Protein AF-A0A661GPX7-F1 (afdb_monomer_lite)

Radius of gyration: 25.35 Å; chains: 1; bounding box: 67×62×71 Å

Foldseek 3Di:
DDDDDQDWQKKWKKKAKDKDQDDQDQPPDDPPDDDRDDGDRPDIDIDIDIDMDSDDDDDDPDLDQPPDDPPTRIATQWMFIDRPVDDGDLVRTARASDADDDSDGFKWWQAKQDAFAFEAAQVLVQQQQCVPPLQAGIKIFIPAWWWLCLPDPPQKWKWKADADPPDGGDIDTFDKDWHPRDNGDIDGMTGIHGPNSDGDDAGIKIKMKGWQCSIAGPSRFGHFQACPPSQNYHDPVNVPDPRDTPGHDPRDPCPPVDSYRDIHHDRDHTDMHMGMYGHD

Structure (mmCIF, N/CA/C/O backbone):
data_AF-A0A661GPX7-F1
#
_entry.id   AF-A0A661GPX7-F1
#
loop_
_atom_site.group_PDB
_atom_site.id
_atom_site.type_symbol
_atom_site.label_atom_id
_atom_site.label_alt_id
_atom_site.label_comp_id
_atom_site.label_asym_id
_atom_site.label_entity_id
_atom_site.label_seq_id
_atom_site.pdbx_PDB_ins_code
_atom_site.Cartn_x
_atom_site.Cartn_y
_atom_site.Cartn_z
_atom_site.occupancy
_atom_site.B_iso_or_equiv
_atom_site.auth_seq_id
_atom_site.auth_comp_id
_atom_site.auth_asym_id
_atom_site.auth_atom_id
_atom_site.pdbx_PDB_model_num
ATOM 1 N N . MET A 1 1 ? -8.926 29.460 -39.034 1.00 33.72 1 MET A N 1
ATOM 2 C CA . MET A 1 1 ? -9.119 28.939 -37.670 1.00 33.72 1 MET A CA 1
ATOM 3 C C . MET A 1 1 ? -8.618 27.514 -37.705 1.00 33.72 1 MET A C 1
ATOM 5 O O . MET A 1 1 ? -9.278 26.687 -38.314 1.00 33.72 1 MET A O 1
ATOM 9 N N . CYS A 1 2 ? -7.396 27.281 -37.233 1.00 35.97 2 CYS A N 1
ATOM 10 C CA . CYS A 1 2 ? -6.896 25.928 -37.019 1.00 35.97 2 CYS A CA 1
ATOM 11 C C . CYS A 1 2 ? -7.088 25.657 -35.534 1.00 35.97 2 CYS A C 1
ATOM 13 O O . CYS A 1 2 ? -6.543 26.399 -34.717 1.00 35.97 2 CYS A O 1
ATOM 15 N N . ASP A 1 3 ? -7.922 24.672 -35.228 1.00 37.19 3 ASP A N 1
ATOM 16 C CA . ASP A 1 3 ? -8.172 24.213 -33.870 1.00 37.19 3 ASP A CA 1
ATOM 17 C C . ASP A 1 3 ? -6.853 23.778 -33.225 1.00 37.19 3 ASP A C 1
ATOM 19 O O . ASP A 1 3 ? -6.073 23.018 -33.804 1.00 37.19 3 ASP A O 1
ATOM 23 N N . THR A 1 4 ? -6.582 24.316 -32.041 1.00 42.06 4 THR A N 1
ATOM 24 C CA . THR A 1 4 ? -5.493 23.898 -31.163 1.00 42.06 4 THR A CA 1
ATOM 25 C C . THR A 1 4 ? -5.863 22.545 -30.577 1.00 42.06 4 THR A C 1
ATOM 27 O O . THR A 1 4 ? -6.705 22.461 -29.686 1.00 42.06 4 THR A O 1
ATOM 30 N N . TRP A 1 5 ? -5.263 21.482 -31.100 1.00 46.56 5 TRP A N 1
ATOM 31 C CA . TRP A 1 5 ? -5.254 20.201 -30.413 1.00 46.56 5 TRP A CA 1
ATOM 32 C C . TRP A 1 5 ? -4.264 20.344 -29.255 1.00 46.56 5 TRP A C 1
ATOM 34 O O . TRP A 1 5 ? -3.068 20.510 -29.493 1.00 46.56 5 TRP A O 1
ATOM 44 N N . ASP A 1 6 ? -4.765 20.329 -28.020 1.00 53.00 6 ASP A N 1
ATOM 45 C CA . ASP A 1 6 ? -3.963 20.035 -26.827 1.00 53.00 6 ASP A CA 1
ATOM 46 C C . ASP A 1 6 ? -3.471 18.586 -26.956 1.00 53.00 6 ASP A C 1
ATOM 48 O O . ASP A 1 6 ? -4.076 17.646 -26.448 1.00 53.00 6 ASP A O 1
ATOM 52 N N . THR A 1 7 ? -2.419 18.367 -27.739 1.00 68.00 7 THR A N 1
ATOM 53 C CA . THR A 1 7 ? -1.737 17.073 -27.788 1.00 68.00 7 THR A CA 1
ATOM 54 C C . THR A 1 7 ? -0.566 17.129 -26.832 1.00 68.00 7 THR A C 1
ATOM 56 O O . THR A 1 7 ? 0.546 17.491 -27.223 1.00 68.00 7 THR A O 1
ATOM 59 N N . GLU A 1 8 ? -0.828 16.786 -25.573 1.00 81.81 8 GLU A N 1
ATOM 60 C CA . GLU A 1 8 ? 0.236 16.336 -24.683 1.00 81.81 8 GLU A CA 1
ATOM 61 C C . GLU A 1 8 ? 0.940 15.136 -25.324 1.00 81.81 8 GLU A C 1
ATOM 63 O O . GLU A 1 8 ? 0.303 14.214 -25.844 1.00 81.81 8 GLU A O 1
ATOM 68 N N . ILE A 1 9 ? 2.270 15.178 -25.329 1.00 88.75 9 ILE A N 1
ATOM 69 C CA . ILE A 1 9 ? 3.100 14.068 -25.786 1.00 88.75 9 ILE A CA 1
ATOM 70 C C . ILE A 1 9 ? 3.548 13.292 -24.557 1.00 88.75 9 ILE A C 1
ATOM 72 O O . ILE A 1 9 ? 4.124 13.877 -23.645 1.00 88.75 9 ILE A O 1
ATOM 76 N N . LEU A 1 10 ? 3.347 11.974 -24.581 1.00 91.88 10 LEU A N 1
ATOM 77 C CA . LEU A 1 10 ? 3.883 11.049 -23.590 1.00 91.88 10 LEU A CA 1
ATOM 78 C C . LEU A 1 10 ? 5.116 10.336 -24.154 1.00 91.88 10 LEU A C 1
ATOM 80 O O . LEU A 1 10 ? 5.037 9.659 -25.181 1.00 91.88 10 LEU A O 1
ATOM 84 N N . LEU A 1 11 ? 6.250 10.473 -23.472 1.00 93.94 11 LEU A N 1
ATOM 85 C CA . LEU A 1 11 ? 7.470 9.722 -23.751 1.00 93.94 11 LEU A CA 1
ATOM 86 C C . LEU A 1 11 ? 7.795 8.756 -22.618 1.00 93.94 11 LEU A C 1
ATOM 88 O O . LEU A 1 11 ? 7.801 9.135 -21.453 1.00 93.94 11 LEU A O 1
ATOM 92 N N . GLU A 1 12 ? 8.173 7.538 -22.976 1.00 93.62 12 GLU A N 1
ATOM 93 C CA . GLU A 1 12 ? 8.835 6.597 -22.084 1.00 93.62 12 GLU A CA 1
ATOM 94 C C . GLU A 1 12 ? 10.351 6.694 -22.272 1.00 93.62 12 GLU A C 1
ATOM 96 O O . GLU A 1 12 ? 10.863 6.493 -23.378 1.00 93.62 12 GLU A O 1
ATOM 101 N N . LEU A 1 13 ? 11.073 6.984 -21.189 1.00 92.81 13 LEU A N 1
ATOM 102 C CA . LEU A 1 13 ? 12.530 6.922 -21.136 1.00 92.81 13 LEU A CA 1
ATOM 103 C C . LEU A 1 13 ? 12.958 5.614 -20.473 1.00 92.81 13 LEU A C 1
ATOM 105 O O . LEU A 1 13 ? 12.646 5.378 -19.307 1.00 92.81 13 LEU A O 1
ATOM 109 N N . SER A 1 14 ? 13.761 4.822 -21.176 1.00 91.62 14 SER A N 1
ATOM 110 C CA . SER A 1 14 ? 14.240 3.518 -20.712 1.00 91.62 14 SER A CA 1
ATOM 111 C C . SER A 1 14 ? 15.761 3.412 -20.817 1.00 91.62 14 SER A C 1
ATOM 113 O O . SER A 1 14 ? 16.382 4.001 -21.706 1.00 91.62 14 SER A O 1
ATOM 115 N N . VAL A 1 15 ? 16.382 2.647 -19.917 1.00 89.44 15 VAL A N 1
ATOM 116 C CA . VAL A 1 15 ? 17.800 2.268 -19.997 1.00 89.44 15 VAL A CA 1
ATOM 117 C C . VAL A 1 15 ? 17.913 0.795 -20.343 1.00 89.44 15 VAL A C 1
ATOM 119 O O . VAL A 1 15 ? 17.323 -0.051 -19.681 1.00 89.44 15 VAL A O 1
ATOM 122 N N . CYS A 1 16 ? 18.670 0.501 -21.389 1.00 86.62 16 CYS A N 1
ATOM 123 C CA . CYS A 1 16 ? 18.864 -0.837 -21.914 1.00 86.62 16 CYS A CA 1
ATOM 124 C C . CYS A 1 16 ? 20.293 -1.282 -21.670 1.00 86.62 16 CYS A C 1
ATOM 126 O O . CYS A 1 16 ? 21.232 -0.554 -22.013 1.00 86.62 16 CYS A O 1
ATOM 128 N N . TYR A 1 17 ? 20.454 -2.470 -21.102 1.00 84.06 17 TYR A N 1
ATOM 129 C CA . TYR A 1 17 ? 21.752 -3.121 -21.048 1.00 84.06 17 TYR A CA 1
ATOM 130 C C . TYR A 1 17 ? 22.177 -3.546 -22.461 1.00 84.06 17 TYR A C 1
ATOM 132 O O . TYR A 1 17 ? 21.350 -3.766 -23.345 1.00 84.06 17 TYR A O 1
ATOM 140 N N . CYS A 1 18 ? 23.480 -3.526 -22.722 1.00 80.56 18 CYS A N 1
ATOM 141 C CA . CYS A 1 18 ? 24.036 -3.948 -23.997 1.00 80.56 18 CYS A CA 1
ATOM 142 C C . CYS A 1 18 ? 25.396 -4.595 -23.764 1.00 80.56 18 CYS A C 1
ATOM 144 O O . CYS A 1 18 ? 26.352 -3.933 -23.351 1.00 80.56 18 CYS A O 1
ATOM 146 N N . GLU A 1 19 ? 25.491 -5.879 -24.093 1.00 76.62 19 GLU A N 1
ATOM 147 C CA . GLU A 1 19 ? 26.760 -6.591 -24.146 1.00 76.62 19 GLU A CA 1
ATOM 148 C C . GLU A 1 19 ? 27.388 -6.457 -25.525 1.00 76.62 19 GLU A C 1
ATOM 150 O O . GLU A 1 19 ? 26.792 -6.784 -26.553 1.00 76.62 19 GLU A O 1
ATOM 155 N N . GLN A 1 20 ? 28.634 -5.995 -25.555 1.00 74.50 20 GLN A N 1
ATOM 156 C CA . GLN A 1 20 ? 29.433 -5.984 -26.768 1.00 74.50 20 GLN A CA 1
ATOM 157 C C . GLN A 1 20 ? 30.596 -6.958 -26.606 1.00 74.50 20 GLN A C 1
ATOM 159 O O . GLN A 1 20 ? 31.453 -6.752 -25.740 1.00 74.50 20 GLN A O 1
ATOM 164 N N . PRO A 1 21 ? 30.684 -8.011 -27.435 1.00 69.44 21 PRO A N 1
ATOM 165 C CA . PRO A 1 21 ? 31.856 -8.864 -27.431 1.00 69.44 21 PRO A CA 1
ATOM 166 C C . PRO A 1 21 ? 33.075 -8.037 -27.852 1.00 69.44 21 PRO A C 1
ATOM 168 O O . PRO A 1 21 ? 33.080 -7.383 -28.896 1.00 69.44 21 PRO A O 1
ATOM 171 N N . THR A 1 22 ? 34.127 -8.055 -27.039 1.00 72.44 22 THR A N 1
ATOM 172 C CA . THR A 1 22 ? 35.366 -7.325 -27.319 1.00 72.44 22 THR A CA 1
ATOM 173 C C . THR A 1 22 ? 36.547 -8.269 -27.391 1.00 72.44 22 THR A C 1
ATOM 175 O O . THR A 1 22 ? 36.601 -9.270 -26.687 1.00 72.44 22 THR A O 1
ATOM 178 N N . TYR A 1 23 ? 37.501 -7.914 -28.255 1.00 63.69 23 TYR A N 1
ATOM 179 C CA . TYR A 1 23 ? 38.769 -8.610 -28.476 1.00 63.69 23 TYR A CA 1
ATOM 180 C C . TYR A 1 23 ? 38.611 -10.120 -28.748 1.00 63.69 23 TYR A C 1
ATOM 182 O O . TYR A 1 23 ? 38.487 -10.913 -27.812 1.00 63.69 23 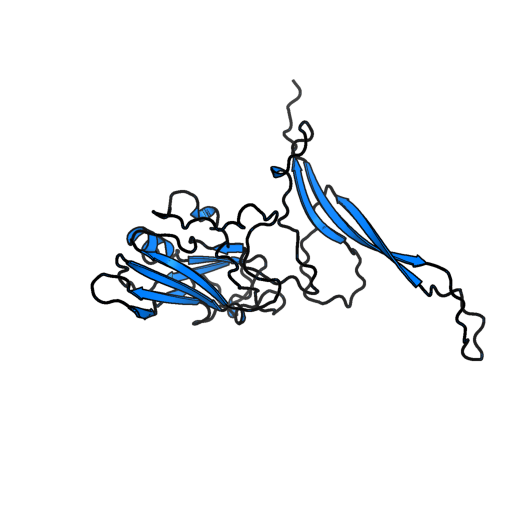TYR A O 1
ATOM 190 N N . PRO A 1 24 ? 38.664 -10.564 -30.018 1.00 62.25 24 PRO A N 1
ATOM 191 C CA . PRO A 1 24 ? 38.692 -11.992 -30.304 1.00 62.25 24 PRO A CA 1
ATOM 192 C C . PRO A 1 24 ? 39.895 -12.616 -29.592 1.00 62.25 24 PRO A C 1
ATOM 194 O O . PRO A 1 24 ? 41.040 -12.217 -29.807 1.00 62.25 24 PRO A O 1
ATOM 197 N N . SER A 1 25 ? 39.626 -13.576 -28.714 1.00 62.94 25 SER A N 1
ATOM 198 C CA . SER A 1 25 ? 40.664 -14.326 -28.027 1.00 62.94 25 SER A CA 1
ATOM 199 C C . SER A 1 25 ? 40.832 -15.667 -28.727 1.00 62.94 25 SER A C 1
ATOM 201 O O . SER A 1 25 ? 39.863 -16.295 -29.166 1.00 62.94 25 SER A O 1
ATOM 203 N N . ARG A 1 26 ? 42.079 -16.102 -28.884 1.00 59.16 26 ARG A N 1
ATOM 204 C CA . ARG A 1 26 ? 42.353 -17.453 -29.359 1.00 59.16 26 ARG A CA 1
ATOM 205 C C . ARG A 1 26 ? 42.406 -18.359 -28.127 1.00 59.16 26 ARG A C 1
ATOM 207 O O . ARG A 1 26 ? 43.233 -18.084 -27.256 1.00 59.16 26 ARG A O 1
ATOM 214 N N . PRO A 1 27 ? 41.561 -19.398 -28.019 1.00 60.97 27 PRO A N 1
ATOM 215 C CA . PRO A 1 27 ? 41.673 -20.342 -26.915 1.00 60.97 27 PRO A CA 1
ATOM 216 C C . PRO A 1 27 ? 43.079 -20.964 -26.921 1.00 60.97 27 PRO A C 1
ATOM 218 O O . PRO A 1 27 ? 43.565 -21.401 -27.965 1.00 60.97 27 PRO A O 1
ATOM 221 N N . VAL A 1 28 ? 43.754 -20.935 -25.767 1.00 61.41 28 VAL A N 1
ATOM 222 C CA . VAL A 1 28 ? 45.156 -21.379 -25.607 1.00 61.41 28 VAL A CA 1
ATOM 223 C C . VAL A 1 28 ? 45.267 -22.909 -25.589 1.00 61.41 28 VAL A C 1
ATOM 225 O O . VAL A 1 28 ? 46.327 -23.449 -25.894 1.00 61.41 28 VAL A O 1
ATOM 228 N N . VAL A 1 29 ? 44.167 -23.616 -25.309 1.00 58.28 29 VAL A N 1
ATOM 229 C CA . VAL A 1 29 ? 44.102 -25.081 -25.327 1.00 58.28 29 VAL A CA 1
ATOM 230 C C . VAL A 1 29 ? 42.985 -25.518 -26.272 1.00 58.28 29 VAL A C 1
ATOM 232 O O . VAL A 1 29 ? 41.811 -25.259 -26.021 1.00 58.28 29 VAL A O 1
ATOM 235 N N . THR A 1 30 ? 43.352 -26.154 -27.382 1.00 55.44 30 THR A N 1
ATOM 236 C CA . THR A 1 30 ? 42.419 -26.914 -28.217 1.00 55.44 30 THR A CA 1
ATOM 237 C C . THR A 1 30 ? 42.397 -28.341 -27.698 1.00 55.44 30 THR A C 1
ATOM 239 O O . THR A 1 30 ? 43.447 -28.986 -27.690 1.00 55.44 30 THR A O 1
ATOM 242 N N . ASP A 1 31 ? 41.229 -28.831 -27.284 1.00 50.59 31 ASP A N 1
ATOM 243 C CA . ASP A 1 31 ? 41.042 -30.258 -27.030 1.00 50.59 31 ASP A CA 1
ATOM 244 C C . ASP A 1 31 ? 41.446 -31.022 -28.301 1.00 50.59 31 ASP A C 1
ATOM 246 O O . ASP A 1 31 ? 41.032 -30.695 -29.421 1.00 50.59 31 ASP A O 1
ATOM 250 N N . THR A 1 32 ? 42.386 -31.946 -28.147 1.00 56.38 32 THR A N 1
ATOM 251 C CA . THR A 1 32 ? 43.080 -32.602 -29.254 1.00 56.38 32 THR A CA 1
ATOM 252 C C . THR A 1 32 ? 42.086 -33.303 -30.184 1.00 56.38 32 THR A C 1
ATOM 254 O O . THR A 1 32 ? 41.332 -34.160 -29.733 1.00 56.38 32 THR A O 1
ATOM 257 N N . CYS A 1 33 ? 42.155 -32.948 -31.477 1.00 58.47 33 CYS A N 1
ATOM 258 C CA . CYS A 1 33 ? 41.450 -33.491 -32.658 1.00 58.47 33 CYS A CA 1
ATOM 259 C C . CYS A 1 33 ? 40.293 -32.672 -33.275 1.00 58.47 33 CYS A C 1
ATOM 261 O O . CYS A 1 33 ? 39.724 -33.134 -34.263 1.00 58.47 33 CYS A O 1
ATOM 263 N N . ALA A 1 34 ? 39.992 -31.445 -32.830 1.00 51.47 34 ALA A N 1
ATOM 264 C CA . ALA A 1 34 ? 39.059 -30.565 -33.554 1.00 51.47 34 ALA A CA 1
ATOM 265 C C . ALA A 1 34 ? 39.778 -29.489 -34.393 1.00 51.47 34 ALA A C 1
ATOM 267 O O . ALA A 1 34 ? 40.727 -28.847 -33.938 1.00 51.47 34 ALA A O 1
ATOM 268 N N . ALA A 1 35 ? 39.309 -29.277 -35.629 1.00 53.91 35 ALA A N 1
ATOM 269 C CA . ALA A 1 35 ? 39.749 -28.183 -36.493 1.00 53.91 35 ALA A CA 1
ATOM 270 C C . ALA A 1 35 ? 39.584 -26.828 -35.782 1.00 53.91 35 ALA A C 1
ATOM 272 O O . ALA A 1 35 ? 38.603 -26.613 -35.073 1.00 53.91 35 ALA A O 1
ATOM 273 N N . VAL A 1 36 ? 40.559 -25.937 -35.988 1.00 49.38 36 VAL A N 1
ATOM 274 C CA . VAL A 1 36 ? 40.706 -24.612 -35.361 1.00 49.38 36 VAL A CA 1
ATOM 275 C C . VAL A 1 36 ? 39.345 -23.936 -35.148 1.00 49.38 36 VAL A C 1
ATOM 277 O O . VAL A 1 36 ? 38.694 -23.519 -36.108 1.00 49.38 36 VAL A O 1
ATOM 280 N N . SER A 1 37 ? 38.899 -23.844 -33.893 1.00 50.50 37 SER A N 1
ATOM 281 C CA . SER A 1 37 ? 37.643 -23.177 -33.551 1.00 50.50 37 SER A CA 1
ATOM 282 C C . SER A 1 37 ? 37.701 -21.714 -33.998 1.00 50.50 37 SER A C 1
ATOM 284 O O . SER A 1 37 ? 38.717 -21.039 -33.796 1.00 50.50 37 SER A O 1
ATOM 286 N N . LYS A 1 38 ? 36.610 -21.214 -34.593 1.00 51.66 38 LYS A N 1
ATOM 287 C CA . LYS A 1 38 ? 36.424 -19.783 -34.894 1.00 51.66 38 LYS A CA 1
ATOM 288 C C . LYS A 1 38 ? 36.735 -18.952 -33.639 1.00 51.66 38 LYS A C 1
ATOM 290 O O . LYS A 1 38 ? 36.504 -19.428 -32.531 1.00 51.66 38 LYS A O 1
ATOM 295 N N . CYS A 1 39 ? 37.289 -17.747 -33.821 1.00 55.44 39 CYS A N 1
ATOM 296 C CA . CYS A 1 39 ? 37.623 -16.830 -32.724 1.00 55.44 39 CYS A CA 1
ATOM 297 C C . CYS A 1 39 ? 36.494 -16.789 -31.687 1.00 55.44 39 CYS A C 1
ATOM 299 O O . CYS A 1 39 ? 35.351 -16.509 -32.046 1.00 55.44 39 CYS A O 1
ATOM 301 N N . VAL A 1 40 ? 36.823 -17.061 -30.425 1.00 59.06 40 VAL A N 1
ATOM 302 C CA . VAL A 1 40 ? 35.870 -16.982 -29.317 1.00 59.06 40 VAL A CA 1
ATOM 303 C C . VAL A 1 40 ? 36.116 -15.652 -28.616 1.00 59.06 40 VAL A C 1
ATOM 305 O O . VAL A 1 40 ? 37.253 -15.312 -28.268 1.00 59.06 40 VAL A O 1
ATOM 308 N N . TYR A 1 41 ? 35.071 -14.850 -28.459 1.00 59.53 41 TYR A N 1
ATOM 309 C CA . TYR A 1 41 ? 35.167 -13.598 -27.717 1.00 59.53 41 TYR A CA 1
ATOM 310 C C . TYR A 1 41 ? 35.396 -13.922 -26.241 1.00 59.53 41 TYR A C 1
ATOM 312 O O . TYR A 1 41 ? 34.555 -14.543 -25.603 1.00 59.53 41 TYR A O 1
ATOM 320 N N . GLY A 1 42 ? 36.576 -13.568 -25.728 1.00 61.78 42 GLY A N 1
ATOM 321 C CA . GLY A 1 42 ? 36.990 -13.900 -24.359 1.00 61.78 42 GLY A CA 1
ATOM 322 C C . GLY A 1 42 ? 36.725 -12.785 -23.352 1.00 61.78 42 GLY A C 1
ATOM 323 O O . GLY A 1 42 ? 37.009 -12.952 -22.169 1.00 61.78 42 GLY A O 1
ATOM 324 N N . ARG A 1 43 ? 36.246 -11.624 -23.814 1.00 70.06 43 ARG A N 1
ATOM 325 C CA . ARG A 1 43 ? 35.914 -10.472 -22.975 1.00 70.06 43 ARG A CA 1
ATOM 326 C C . ARG A 1 43 ? 34.610 -9.842 -23.439 1.00 70.06 43 ARG A C 1
ATOM 328 O O . ARG A 1 43 ? 34.458 -9.509 -24.615 1.00 70.06 43 ARG A O 1
ATOM 335 N N . THR A 1 44 ? 33.714 -9.603 -22.498 1.00 74.38 44 THR A N 1
ATOM 336 C CA . THR A 1 44 ? 32.493 -8.832 -22.726 1.00 74.38 44 THR A CA 1
ATOM 337 C C . THR A 1 44 ? 32.731 -7.405 -22.256 1.00 74.38 44 THR A C 1
ATOM 339 O O . THR A 1 44 ? 33.282 -7.184 -21.178 1.00 74.38 44 THR A O 1
ATOM 342 N N . ARG A 1 45 ? 32.374 -6.425 -23.086 1.00 79.25 45 ARG A N 1
ATOM 343 C CA . ARG A 1 45 ? 32.231 -5.038 -22.655 1.00 79.25 45 ARG A CA 1
ATOM 344 C C . ARG A 1 45 ? 30.768 -4.803 -22.345 1.00 79.25 45 ARG A C 1
ATOM 346 O O . ARG A 1 45 ? 29.924 -4.917 -23.228 1.00 79.25 45 ARG A O 1
ATOM 353 N N . GLU A 1 46 ? 30.517 -4.425 -21.109 1.00 82.25 46 GLU A N 1
ATOM 354 C CA . GLU A 1 46 ? 29.206 -4.010 -20.641 1.00 82.25 46 GLU A CA 1
ATOM 355 C C . GLU A 1 46 ? 28.984 -2.537 -21.006 1.00 82.25 46 GLU A C 1
ATOM 357 O O . GLU A 1 46 ? 29.882 -1.695 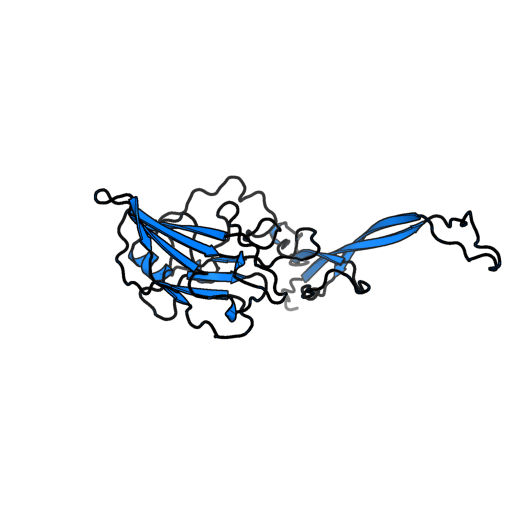-20.874 1.00 82.25 46 GLU A O 1
ATOM 362 N N . GLY A 1 47 ? 27.800 -2.224 -21.517 1.00 83.12 47 GLY A N 1
ATOM 363 C CA . GLY A 1 47 ? 27.386 -0.877 -21.874 1.00 83.12 47 GLY A CA 1
ATOM 364 C C . GLY A 1 47 ? 25.904 -0.665 -21.604 1.00 83.12 47 GLY A C 1
ATOM 365 O O . GLY A 1 47 ? 25.159 -1.599 -21.319 1.00 83.12 47 GLY A O 1
ATOM 366 N N . PHE A 1 48 ? 25.476 0.589 -21.703 1.00 86.94 48 PHE A N 1
ATOM 367 C CA . PHE A 1 48 ? 24.075 0.966 -21.589 1.00 86.94 48 PHE A CA 1
ATOM 368 C C . PHE A 1 48 ? 23.685 1.892 -22.737 1.00 86.94 48 PHE A C 1
ATOM 370 O O . PHE A 1 48 ? 24.478 2.720 -23.194 1.00 86.94 48 PHE A O 1
ATOM 377 N N . LYS A 1 49 ? 22.447 1.751 -23.201 1.00 88.75 49 LYS A N 1
ATOM 378 C CA . LYS A 1 49 ? 21.822 2.619 -24.196 1.00 88.75 49 LYS A CA 1
ATOM 379 C C . LYS A 1 49 ? 20.558 3.210 -23.590 1.00 88.75 49 LYS A C 1
ATOM 381 O O . LYS A 1 49 ? 19.740 2.479 -23.048 1.00 88.75 49 LYS A O 1
ATOM 386 N N . PHE A 1 50 ? 20.371 4.516 -23.733 1.00 90.56 50 PHE A N 1
ATOM 387 C CA . PHE A 1 50 ? 19.079 5.134 -23.452 1.00 90.56 50 PHE A CA 1
ATOM 388 C C . PHE A 1 50 ? 18.175 4.998 -24.676 1.00 90.56 50 PHE A C 1
ATOM 390 O O . PHE A 1 50 ? 18.604 5.244 -25.808 1.00 90.56 50 PHE A O 1
ATOM 397 N N . SER A 1 51 ? 16.939 4.575 -24.444 1.00 91.06 51 SER A N 1
ATOM 398 C CA . SER A 1 51 ? 15.893 4.469 -25.453 1.00 91.06 51 SER A CA 1
ATOM 399 C C . SER A 1 51 ? 14.739 5.380 -25.070 1.00 91.06 51 SER A C 1
ATOM 401 O O . SER A 1 51 ? 14.429 5.529 -23.891 1.00 91.06 51 SER A O 1
ATOM 403 N N . VAL A 1 52 ? 14.124 5.990 -26.075 1.00 92.75 52 VAL A N 1
ATOM 404 C CA . VAL A 1 52 ? 12.963 6.860 -25.914 1.00 92.75 52 VAL A CA 1
ATOM 405 C C . VAL A 1 52 ? 11.871 6.334 -26.832 1.00 92.75 52 VAL A C 1
ATOM 407 O O . VAL A 1 52 ? 12.124 6.123 -28.020 1.00 92.75 52 VAL A O 1
ATOM 410 N N . SER A 1 53 ? 10.682 6.107 -26.284 1.00 91.00 53 SER A N 1
ATOM 411 C CA . SER A 1 53 ? 9.519 5.600 -27.014 1.00 91.00 53 SER A CA 1
ATOM 412 C C . SER A 1 53 ? 8.326 6.535 -26.837 1.00 91.00 53 SER A C 1
ATOM 414 O O . SER A 1 53 ? 8.123 7.079 -25.759 1.00 91.00 53 SER A O 1
ATOM 416 N N . LEU A 1 54 ? 7.526 6.706 -27.891 1.00 90.88 54 LEU A N 1
ATOM 417 C CA . LEU A 1 54 ? 6.206 7.360 -27.829 1.00 90.88 54 LEU A CA 1
ATOM 418 C C . LEU A 1 54 ? 5.091 6.374 -27.447 1.00 90.88 54 LEU A C 1
ATOM 420 O O . LEU A 1 54 ? 3.939 6.759 -27.276 1.00 90.88 54 LEU A O 1
ATOM 424 N N . THR A 1 55 ? 5.421 5.088 -27.372 1.00 87.06 55 THR A N 1
ATOM 425 C CA . THR A 1 55 ? 4.508 4.020 -26.980 1.00 87.06 55 THR A CA 1
ATOM 426 C C . THR A 1 55 ? 5.007 3.449 -25.660 1.00 87.06 55 THR A C 1
ATOM 428 O O . THR A 1 55 ? 6.102 2.875 -25.656 1.00 87.06 55 THR A O 1
ATOM 431 N N . PRO A 1 56 ? 4.256 3.625 -24.560 1.00 84.94 56 PRO A N 1
ATOM 432 C CA . PRO A 1 56 ? 4.583 3.006 -23.285 1.00 84.94 56 PRO A CA 1
ATOM 433 C C . PRO A 1 56 ? 4.668 1.487 -23.420 1.00 84.94 56 PRO A C 1
ATOM 435 O O . PRO A 1 56 ? 3.857 0.862 -24.108 1.00 84.94 56 PRO A O 1
ATOM 438 N N . SER A 1 57 ? 5.670 0.910 -22.776 1.00 82.56 57 SER A N 1
ATOM 439 C CA . SER A 1 57 ? 5.849 -0.524 -22.648 1.00 82.56 57 SER A CA 1
ATOM 440 C C . SER A 1 57 ? 4.817 -1.087 -21.673 1.00 82.56 57 SER A C 1
ATOM 442 O O . SER A 1 57 ? 4.449 -0.450 -20.685 1.00 82.56 57 SER A O 1
ATOM 444 N N . GLU A 1 58 ? 4.374 -2.316 -21.921 1.00 80.62 58 GLU A N 1
ATOM 445 C CA . GLU A 1 58 ? 3.551 -3.034 -20.950 1.00 80.62 58 GLU A CA 1
ATOM 446 C C . GLU A 1 58 ? 4.356 -3.298 -19.662 1.00 80.62 58 GLU A C 1
ATOM 448 O O . GLU A 1 58 ? 5.545 -3.636 -19.743 1.00 80.62 58 GLU A O 1
ATOM 453 N N . PRO A 1 59 ? 3.737 -3.186 -18.472 1.00 76.00 59 PRO A N 1
ATOM 454 C CA . PRO A 1 59 ? 4.395 -3.519 -17.214 1.00 76.00 59 PRO A CA 1
ATOM 455 C C . PRO A 1 59 ? 4.948 -4.950 -17.206 1.00 76.00 59 PRO A C 1
ATOM 457 O O . PRO A 1 59 ? 4.312 -5.884 -17.698 1.00 76.00 59 PRO A O 1
ATOM 460 N N . ASP A 1 60 ? 6.119 -5.139 -16.593 1.00 74.00 60 ASP A N 1
ATOM 461 C CA . ASP A 1 60 ? 6.725 -6.465 -16.449 1.00 74.00 60 ASP A CA 1
ATOM 462 C C . ASP A 1 60 ? 5.938 -7.318 -15.439 1.00 74.00 60 ASP A C 1
ATOM 464 O O . ASP A 1 60 ? 6.023 -7.111 -14.224 1.00 74.00 60 ASP A O 1
ATOM 468 N N . LYS A 1 61 ? 5.177 -8.284 -15.962 1.00 76.38 61 LYS A N 1
ATOM 469 C CA . LYS A 1 61 ? 4.355 -9.245 -15.201 1.00 76.38 61 LYS A CA 1
ATOM 470 C C . LYS A 1 61 ? 5.040 -10.600 -15.004 1.00 76.38 61 LYS A C 1
ATOM 472 O O . LYS A 1 61 ? 4.409 -11.572 -14.598 1.00 76.38 61 LYS A O 1
ATOM 477 N N . ARG A 1 62 ? 6.324 -10.725 -15.354 1.00 75.69 62 ARG A N 1
ATOM 478 C CA . ARG A 1 62 ? 7.026 -12.009 -15.244 1.00 75.69 62 ARG A CA 1
ATOM 479 C C . ARG A 1 62 ? 7.329 -12.329 -13.783 1.00 75.69 62 ARG A C 1
ATOM 481 O O . ARG A 1 62 ? 7.902 -11.521 -13.057 1.00 75.69 62 ARG A O 1
ATOM 488 N N . CYS A 1 63 ? 7.017 -13.561 -13.395 1.00 80.12 63 CYS A N 1
ATOM 489 C CA . CYS A 1 63 ? 7.361 -14.115 -12.085 1.00 80.12 63 CYS A CA 1
ATOM 490 C C . CYS A 1 63 ? 8.711 -14.845 -12.072 1.00 80.12 63 CYS A C 1
ATOM 492 O O . CYS A 1 63 ? 9.310 -15.042 -11.018 1.00 80.12 63 CYS A O 1
ATOM 494 N N . SER A 1 64 ? 9.182 -15.304 -13.235 1.00 68.44 64 SER A N 1
ATOM 495 C CA . SER A 1 64 ? 10.398 -16.107 -13.349 1.00 68.44 64 SER A CA 1
ATOM 496 C C . SER A 1 64 ? 11.657 -15.243 -13.365 1.00 68.44 64 SER A C 1
ATOM 498 O O . SER A 1 64 ? 11.774 -14.322 -14.173 1.00 68.44 64 SER A O 1
ATOM 500 N N . ASN A 1 65 ? 12.654 -15.634 -12.574 1.00 63.38 65 ASN A N 1
ATOM 501 C CA . ASN A 1 65 ? 13.988 -15.043 -12.607 1.00 63.38 65 ASN A CA 1
ATOM 502 C C . ASN A 1 65 ? 14.752 -15.547 -13.851 1.00 63.38 65 ASN A C 1
ATOM 504 O O . ASN A 1 65 ? 15.422 -16.574 -13.799 1.00 63.38 65 ASN A O 1
ATOM 508 N N . CYS A 1 66 ? 14.606 -14.843 -14.976 1.00 56.09 66 CYS A N 1
ATOM 509 C CA . CYS A 1 66 ? 15.533 -14.813 -16.120 1.00 56.09 66 CYS A CA 1
ATOM 510 C C . CYS A 1 66 ? 16.145 -16.154 -16.589 1.00 56.09 66 CYS A C 1
ATOM 512 O O . CYS A 1 66 ? 17.350 -16.233 -16.814 1.00 56.09 66 CYS A O 1
ATOM 514 N N . CYS A 1 67 ? 15.345 -17.209 -16.763 1.00 54.34 67 CYS A N 1
ATOM 515 C CA . CYS A 1 67 ? 15.809 -18.425 -17.454 1.00 54.34 67 CYS A CA 1
ATOM 516 C C . CYS A 1 67 ? 15.546 -18.392 -18.968 1.00 54.34 67 CYS A C 1
ATOM 518 O O . CYS A 1 67 ? 16.007 -19.270 -19.695 1.00 54.34 67 CYS A O 1
ATOM 520 N N . GLU A 1 68 ? 14.823 -17.381 -19.444 1.00 58.03 68 GLU A N 1
ATOM 521 C CA . GLU A 1 68 ? 14.531 -17.162 -20.856 1.00 58.03 68 GLU A CA 1
ATOM 522 C C . GLU A 1 68 ? 15.416 -16.044 -21.407 1.00 58.03 68 GLU A C 1
ATOM 524 O O . GLU A 1 68 ? 15.798 -15.119 -20.684 1.00 58.03 68 GLU A O 1
ATOM 529 N N . VAL A 1 69 ? 15.763 -16.142 -22.692 1.00 60.50 69 VAL A N 1
ATOM 530 C CA . VAL A 1 69 ? 16.528 -15.099 -23.381 1.00 60.50 69 VAL A CA 1
ATOM 531 C C . VAL A 1 69 ? 15.718 -13.809 -23.316 1.00 60.50 69 VAL A C 1
ATOM 533 O O . VAL A 1 69 ? 14.566 -13.770 -23.745 1.00 60.50 69 VAL A O 1
ATOM 536 N N . CYS A 1 70 ? 16.309 -12.761 -22.748 1.00 62.88 70 CYS A N 1
ATOM 537 C CA . CYS A 1 70 ? 15.638 -11.479 -22.629 1.00 62.88 70 CYS A CA 1
ATOM 538 C C . CYS A 1 70 ? 15.509 -10.859 -24.027 1.00 62.88 70 CYS A C 1
ATOM 540 O O . CYS A 1 70 ? 16.503 -10.437 -24.611 1.00 62.88 70 CYS A O 1
ATOM 542 N N . GLU A 1 71 ? 14.296 -10.806 -24.579 1.00 62.84 71 GLU A N 1
ATOM 543 C CA . GLU A 1 71 ? 14.063 -10.136 -25.868 1.00 62.84 71 GLU A CA 1
ATOM 544 C C . GLU A 1 71 ? 14.251 -8.614 -25.762 1.00 62.84 71 GLU A C 1
ATOM 546 O O . GLU A 1 71 ? 14.561 -7.952 -26.752 1.00 62.84 71 GLU A O 1
ATOM 551 N N . ASN A 1 72 ? 14.084 -8.056 -24.556 1.00 67.12 72 ASN A N 1
ATOM 552 C CA . ASN A 1 72 ? 14.165 -6.626 -24.297 1.00 67.12 72 ASN A CA 1
ATOM 553 C C . ASN A 1 72 ? 14.841 -6.340 -22.944 1.00 67.12 72 ASN A C 1
ATOM 555 O O . ASN A 1 72 ? 14.216 -6.389 -21.887 1.00 67.12 72 ASN A O 1
ATOM 559 N N . GLU A 1 73 ? 16.138 -6.031 -22.977 1.00 76.88 73 GLU A N 1
ATOM 560 C CA . GLU A 1 73 ? 16.979 -5.759 -21.799 1.00 76.88 73 GLU A CA 1
ATOM 561 C C . GLU A 1 73 ? 16.836 -4.318 -21.268 1.00 76.88 73 GLU A C 1
ATOM 563 O O . GLU A 1 73 ? 17.777 -3.751 -20.706 1.00 76.88 73 GLU A O 1
ATOM 568 N N . CYS A 1 74 ? 15.671 -3.700 -21.479 1.00 82.75 74 CYS A N 1
ATOM 569 C CA . CYS A 1 74 ? 15.384 -2.322 -21.100 1.00 82.75 74 CYS A CA 1
ATOM 570 C C . CYS A 1 74 ? 14.541 -2.239 -19.823 1.00 82.75 74 CYS A C 1
ATOM 572 O O . CYS A 1 74 ? 13.590 -2.993 -19.633 1.00 82.75 74 CYS A O 1
ATOM 574 N N . VAL A 1 75 ? 14.865 -1.279 -18.957 1.00 84.69 75 VAL A N 1
ATOM 575 C CA . VAL A 1 75 ? 14.073 -0.920 -17.775 1.00 84.69 75 VAL A CA 1
ATOM 576 C C . VAL A 1 75 ? 13.620 0.528 -17.907 1.00 84.69 75 VAL A C 1
ATOM 578 O O . VAL A 1 75 ? 14.436 1.408 -18.194 1.00 84.69 75 VAL A O 1
ATOM 581 N N . VAL A 1 76 ? 12.329 0.768 -17.676 1.00 89.00 76 VAL A N 1
ATOM 582 C CA . VAL A 1 76 ? 11.742 2.110 -17.689 1.00 89.00 76 VAL A CA 1
ATOM 583 C C . VAL A 1 76 ? 12.288 2.932 -16.521 1.00 89.00 76 VAL A C 1
ATOM 585 O O . VAL A 1 76 ? 12.358 2.467 -15.382 1.00 89.00 76 VAL A O 1
ATOM 588 N N . LEU A 1 77 ? 12.704 4.160 -16.814 1.00 88.62 77 LEU A N 1
ATOM 589 C CA . LEU A 1 77 ? 13.224 5.114 -15.839 1.00 88.62 77 LEU A CA 1
ATOM 590 C C . LEU A 1 77 ? 12.204 6.186 -15.471 1.00 88.62 77 LEU A C 1
ATOM 592 O O . LEU A 1 77 ? 12.156 6.585 -14.309 1.00 88.62 77 LEU A O 1
ATOM 596 N N . ALA A 1 78 ? 11.451 6.676 -16.454 1.00 90.88 78 ALA A N 1
ATOM 597 C CA . ALA A 1 78 ? 10.466 7.730 -16.264 1.00 90.88 78 ALA A CA 1
ATOM 598 C C . ALA A 1 78 ? 9.489 7.796 -17.441 1.00 90.88 78 ALA A C 1
ATOM 600 O O . ALA A 1 78 ? 9.849 7.460 -18.575 1.00 90.88 78 ALA A O 1
ATOM 601 N N . TYR A 1 79 ? 8.302 8.324 -17.165 1.00 91.75 79 TYR A N 1
ATOM 602 C CA . TYR A 1 79 ? 7.412 8.865 -18.180 1.00 91.75 79 TYR A CA 1
ATOM 603 C C . TYR A 1 79 ? 7.527 10.388 -18.193 1.00 91.75 79 TYR A C 1
ATOM 605 O O . TYR A 1 79 ? 7.660 11.018 -17.148 1.00 91.75 79 TYR A O 1
ATOM 613 N N . ILE A 1 80 ? 7.511 10.994 -19.374 1.00 92.44 80 ILE A N 1
ATOM 614 C CA . ILE A 1 80 ? 7.581 12.445 -19.539 1.00 92.44 80 ILE A CA 1
ATOM 615 C C . ILE A 1 80 ? 6.349 12.868 -20.328 1.00 92.44 80 ILE A C 1
ATOM 617 O O . ILE A 1 80 ? 6.255 12.543 -21.511 1.00 92.44 80 ILE A O 1
ATOM 621 N N . SER A 1 81 ? 5.420 13.571 -19.676 1.00 92.44 81 SER A N 1
ATOM 622 C CA . SER A 1 81 ? 4.233 14.146 -20.318 1.00 92.44 81 SER A CA 1
ATOM 623 C C . SER A 1 81 ? 4.344 15.661 -20.357 1.00 92.44 81 SER A C 1
ATOM 625 O O . SER A 1 81 ? 4.454 16.304 -19.309 1.00 92.44 81 SER A O 1
ATOM 627 N N . TRP A 1 82 ? 4.346 16.250 -21.552 1.00 92.56 82 TRP A N 1
ATOM 628 C CA . TRP A 1 82 ? 4.412 17.703 -21.693 1.00 92.56 82 TRP A CA 1
ATOM 629 C C . TRP A 1 82 ? 3.720 18.215 -22.957 1.00 92.56 82 TRP A C 1
ATOM 631 O O . TRP A 1 82 ? 3.532 17.500 -23.945 1.00 92.56 82 TRP A O 1
ATOM 641 N N . ASP A 1 83 ? 3.388 19.504 -22.920 1.00 91.50 83 ASP A N 1
ATOM 642 C CA . ASP A 1 83 ? 2.981 20.286 -24.081 1.00 91.50 83 ASP A CA 1
ATOM 643 C C . ASP A 1 83 ? 4.226 20.628 -24.922 1.00 91.50 83 ASP A C 1
ATOM 645 O O . ASP A 1 83 ? 5.084 21.384 -24.449 1.00 91.50 83 ASP A O 1
ATOM 649 N N . PRO A 1 84 ? 4.338 20.143 -26.173 1.00 87.06 84 PRO A N 1
ATOM 650 C CA . PRO A 1 84 ? 5.522 20.336 -27.011 1.00 87.06 84 PRO A CA 1
ATOM 651 C C . PRO A 1 84 ? 5.823 21.800 -27.353 1.00 87.06 84 PRO A C 1
ATOM 653 O O . PRO A 1 84 ? 6.919 22.099 -27.829 1.00 87.06 84 PRO A O 1
ATOM 656 N N . THR A 1 85 ? 4.883 22.719 -27.124 1.00 89.75 85 THR A N 1
ATOM 657 C CA . THR A 1 85 ? 5.090 24.160 -27.317 1.00 89.75 85 THR A CA 1
ATOM 658 C C . THR A 1 85 ? 5.769 24.840 -26.124 1.00 89.75 85 THR A C 1
ATOM 660 O O . THR A 1 85 ? 6.204 25.989 -26.237 1.00 89.75 85 THR A O 1
ATOM 663 N N . LYS A 1 86 ? 5.896 24.140 -24.990 1.00 90.00 86 LYS A N 1
ATOM 664 C CA . LYS A 1 86 ? 6.473 24.637 -23.738 1.00 90.00 86 LYS A CA 1
ATOM 665 C C . LYS A 1 86 ? 7.757 23.875 -23.374 1.00 90.00 86 LYS A C 1
ATOM 667 O O . LYS A 1 86 ? 7.944 22.730 -23.786 1.00 90.00 86 LYS A O 1
ATOM 672 N N . PRO A 1 87 ? 8.678 24.495 -22.613 1.00 91.12 87 PRO A N 1
ATOM 673 C CA . PRO A 1 87 ? 9.837 23.787 -22.081 1.00 91.12 87 PRO A CA 1
ATOM 674 C C . PRO A 1 87 ? 9.403 22.714 -21.075 1.00 91.12 87 PRO A C 1
ATOM 676 O O . PRO A 1 87 ? 8.488 22.940 -20.287 1.00 91.12 87 PRO A O 1
ATOM 679 N N . ILE A 1 88 ? 10.103 21.579 -21.084 1.00 89.75 88 ILE A N 1
ATOM 680 C CA . ILE A 1 88 ? 9.916 20.499 -20.109 1.00 89.75 88 ILE A CA 1
ATOM 681 C C . ILE A 1 88 ? 10.351 20.995 -18.725 1.00 89.75 88 ILE A C 1
ATOM 683 O O . ILE A 1 88 ? 11.459 21.518 -18.568 1.00 89.75 88 ILE A O 1
ATOM 687 N N . THR A 1 89 ? 9.497 20.800 -17.726 1.00 89.81 89 THR A N 1
ATOM 688 C CA . THR A 1 89 ? 9.779 21.060 -16.312 1.00 89.81 89 THR A CA 1
ATOM 689 C C . THR A 1 89 ? 9.860 19.753 -15.522 1.00 89.81 89 THR A C 1
ATOM 691 O O . THR A 1 89 ? 9.597 18.672 -16.046 1.00 89.81 89 THR A O 1
ATOM 694 N N . ILE A 1 90 ? 10.278 19.820 -14.255 1.00 85.44 90 ILE A N 1
ATOM 695 C CA . ILE A 1 90 ? 10.418 18.613 -13.426 1.00 85.44 90 ILE A CA 1
ATOM 696 C C . ILE A 1 90 ? 9.062 17.967 -13.123 1.00 85.44 90 ILE A C 1
ATOM 698 O O . ILE A 1 90 ? 8.983 16.752 -12.989 1.00 85.44 90 ILE A O 1
ATOM 702 N N . GLU A 1 91 ? 8.001 18.770 -13.081 1.00 86.19 91 GLU A N 1
ATOM 703 C CA . GLU A 1 91 ? 6.617 18.339 -12.880 1.00 86.19 91 GLU A CA 1
ATOM 704 C C . GLU A 1 91 ? 6.079 17.534 -14.071 1.00 86.19 91 GLU A C 1
ATOM 706 O O . GLU A 1 91 ? 5.123 16.784 -13.916 1.00 86.19 91 GLU A O 1
ATOM 711 N N . ASN A 1 92 ? 6.705 17.654 -15.247 1.00 89.25 92 ASN A N 1
ATOM 712 C CA . ASN A 1 92 ? 6.373 16.841 -16.415 1.00 89.25 92 ASN A CA 1
ATOM 713 C C . ASN A 1 92 ? 6.944 15.421 -16.342 1.00 89.25 92 ASN A C 1
ATOM 715 O O . ASN A 1 92 ? 6.608 14.597 -17.192 1.00 89.25 92 ASN A O 1
ATOM 719 N N . ILE A 1 93 ? 7.843 15.142 -15.391 1.00 89.19 93 ILE A N 1
ATOM 720 C CA . ILE A 1 93 ? 8.542 13.863 -15.291 1.00 89.19 93 ILE A CA 1
ATOM 721 C C . ILE A 1 93 ? 7.918 13.027 -14.177 1.00 89.19 93 ILE A C 1
ATOM 723 O O . ILE A 1 93 ? 8.107 13.304 -12.992 1.00 89.19 93 ILE A O 1
ATOM 727 N N . ASP A 1 94 ? 7.231 11.961 -14.569 1.00 87.88 94 ASP A N 1
ATOM 728 C CA . ASP A 1 94 ? 6.766 10.920 -13.669 1.00 87.88 94 ASP A CA 1
ATOM 729 C C . ASP A 1 94 ? 7.855 9.854 -13.478 1.00 87.88 94 ASP A C 1
ATOM 731 O O . ASP A 1 94 ? 8.225 9.117 -14.395 1.00 87.88 94 ASP A O 1
ATOM 735 N N . TRP A 1 95 ? 8.366 9.763 -12.252 1.00 85.81 95 TRP A N 1
ATOM 736 C CA . TRP A 1 95 ? 9.372 8.779 -11.856 1.00 85.81 95 TRP A CA 1
ATOM 737 C C . TRP A 1 95 ? 8.768 7.528 -11.205 1.00 85.81 95 TRP A C 1
ATOM 739 O O . TRP A 1 95 ? 9.527 6.669 -10.752 1.00 85.81 95 TRP A O 1
ATOM 749 N N . SER A 1 96 ? 7.438 7.404 -11.147 1.00 79.69 96 SER A N 1
ATOM 750 C CA . SER A 1 96 ? 6.736 6.232 -10.617 1.00 79.69 96 SER A CA 1
ATOM 751 C C . SER A 1 96 ? 7.186 4.880 -11.195 1.00 79.69 96 SER A C 1
ATOM 753 O O . SER A 1 96 ? 7.297 3.940 -10.403 1.00 79.69 96 SER A O 1
ATOM 755 N N . PRO A 1 97 ? 7.545 4.728 -12.493 1.00 80.75 97 PRO A N 1
ATOM 756 C CA . PRO A 1 97 ? 7.995 3.432 -13.008 1.00 80.75 97 PRO A CA 1
ATOM 757 C C . PRO A 1 97 ? 9.403 3.040 -12.545 1.00 80.75 97 PRO A C 1
ATOM 759 O O . PRO A 1 97 ? 9.806 1.884 -12.699 1.00 80.75 97 PRO A O 1
ATOM 762 N N . ARG A 1 98 ? 10.182 3.975 -11.983 1.00 78.75 98 ARG A N 1
ATOM 763 C CA . ARG A 1 98 ? 11.533 3.679 -11.515 1.00 78.75 98 ARG A CA 1
ATOM 764 C C . ARG A 1 98 ? 11.455 2.648 -10.392 1.00 78.75 98 ARG A C 1
ATOM 766 O O . ARG A 1 98 ? 10.771 2.853 -9.394 1.00 78.75 98 ARG A O 1
ATOM 773 N N . ARG A 1 99 ? 12.237 1.579 -10.510 1.00 76.12 99 ARG A N 1
ATOM 774 C CA . ARG A 1 99 ? 12.296 0.491 -9.526 1.00 76.12 99 ARG A CA 1
ATOM 775 C C . ARG A 1 99 ? 13.708 0.262 -9.007 1.00 76.12 99 ARG A C 1
ATOM 777 O O . ARG A 1 99 ? 14.691 0.616 -9.663 1.00 76.12 99 ARG A O 1
ATOM 784 N N . SER A 1 100 ? 13.806 -0.371 -7.844 1.00 73.12 100 SER A N 1
ATOM 785 C CA . SER A 1 100 ? 15.063 -0.954 -7.375 1.00 73.12 100 SER A CA 1
ATOM 786 C C . SER A 1 100 ? 15.525 -2.053 -8.330 1.00 73.12 100 SER A C 1
ATOM 788 O O . SER A 1 100 ? 14.712 -2.769 -8.915 1.00 73.12 100 SER A O 1
ATOM 790 N N . VAL A 1 101 ? 16.841 -2.195 -8.489 1.00 71.25 101 VAL A N 1
ATOM 791 C CA . VAL A 1 101 ? 17.413 -3.294 -9.272 1.00 71.25 101 VAL A CA 1
ATOM 792 C C . VAL A 1 101 ? 17.336 -4.563 -8.427 1.00 71.25 101 VAL A C 1
ATOM 794 O O . VAL A 1 101 ? 18.125 -4.758 -7.505 1.00 71.25 101 VAL A O 1
ATOM 797 N N . SER A 1 102 ? 16.362 -5.411 -8.732 1.00 73.38 102 SER A N 1
ATOM 798 C CA . SER A 1 102 ? 16.161 -6.716 -8.107 1.00 73.38 102 SER A CA 1
ATOM 799 C C . SER A 1 102 ? 15.740 -7.743 -9.158 1.00 73.38 102 SER A C 1
ATOM 801 O O . SER A 1 102 ? 15.227 -7.389 -10.218 1.00 73.38 102 SER A O 1
ATOM 803 N N . LEU A 1 103 ? 15.960 -9.029 -8.862 1.00 74.06 103 LEU A N 1
ATOM 804 C CA . LEU A 1 103 ? 15.495 -10.131 -9.717 1.00 74.06 103 LEU A CA 1
ATOM 805 C C . LEU A 1 103 ? 13.965 -10.170 -9.807 1.00 74.06 103 LEU A C 1
ATOM 807 O O . LEU A 1 103 ? 13.411 -10.499 -10.848 1.00 74.06 103 LEU A O 1
ATOM 811 N N . TYR A 1 104 ? 13.309 -9.791 -8.712 1.00 79.88 104 TYR A N 1
ATOM 812 C CA . TYR A 1 104 ? 11.867 -9.709 -8.594 1.00 79.88 104 TYR A CA 1
ATOM 813 C C . TYR A 1 104 ? 11.473 -8.340 -8.046 1.00 79.88 104 TYR A C 1
ATOM 815 O O . TYR A 1 104 ? 11.992 -7.911 -7.011 1.00 79.88 104 TYR A O 1
ATOM 823 N N . GLN A 1 105 ? 10.559 -7.651 -8.725 1.00 85.31 105 GLN A N 1
ATOM 824 C CA . GLN A 1 105 ? 9.967 -6.422 -8.205 1.00 85.31 105 GLN A CA 1
ATOM 825 C C . GLN A 1 105 ? 8.819 -6.791 -7.271 1.00 85.31 105 GLN A C 1
ATOM 827 O O . GLN A 1 105 ? 7.749 -7.184 -7.742 1.00 85.31 105 GLN A O 1
ATOM 832 N N . ALA A 1 106 ? 9.068 -6.659 -5.968 1.00 89.44 106 ALA A N 1
ATOM 833 C CA . ALA A 1 106 ? 8.087 -6.943 -4.933 1.00 89.44 106 ALA A CA 1
ATOM 834 C C . ALA A 1 106 ? 6.824 -6.090 -5.104 1.00 89.44 106 ALA A C 1
ATOM 836 O O . ALA A 1 106 ? 6.891 -4.917 -5.485 1.00 89.44 106 ALA A O 1
ATOM 837 N N . THR A 1 107 ? 5.679 -6.692 -4.805 1.00 93.94 107 THR A N 1
ATOM 838 C CA . THR A 1 107 ? 4.410 -5.975 -4.683 1.00 93.94 107 THR A CA 1
ATOM 839 C C . THR A 1 107 ? 4.447 -5.113 -3.427 1.00 93.94 107 THR A C 1
ATOM 841 O O . THR A 1 107 ? 4.840 -5.596 -2.370 1.00 93.94 107 THR A O 1
ATOM 844 N N . VAL A 1 108 ? 4.055 -3.846 -3.533 1.00 94.88 108 VAL A N 1
ATOM 845 C CA . VAL A 1 108 ? 4.073 -2.869 -2.432 1.00 94.88 108 VAL A CA 1
ATOM 846 C C . VAL A 1 108 ? 2.686 -2.275 -2.233 1.00 94.88 108 VAL A C 1
ATOM 848 O O . VAL A 1 108 ? 1.859 -2.300 -3.143 1.00 94.88 108 VAL A O 1
ATOM 851 N N . ILE A 1 109 ? 2.434 -1.712 -1.057 1.00 97.25 109 ILE A N 1
ATOM 852 C CA . ILE A 1 109 ? 1.264 -0.884 -0.777 1.00 97.25 109 ILE A CA 1
ATOM 853 C C . ILE A 1 109 ? 1.521 0.508 -1.357 1.00 97.25 109 ILE A C 1
ATOM 855 O O . ILE A 1 109 ? 2.487 1.182 -0.994 1.00 97.25 109 ILE A O 1
ATOM 859 N N . THR A 1 110 ? 0.654 0.939 -2.264 1.00 95.19 110 THR A N 1
ATOM 860 C CA . THR A 1 110 ? 0.756 2.225 -2.969 1.00 95.19 110 THR A CA 1
ATOM 861 C C . THR A 1 110 ? -0.118 3.306 -2.356 1.00 95.19 110 THR A C 1
ATOM 863 O O . THR A 1 110 ? 0.137 4.484 -2.582 1.00 95.19 110 THR A O 1
ATOM 866 N N . GLY A 1 111 ? -1.114 2.933 -1.553 1.00 95.69 111 GLY A N 1
ATOM 867 C CA . GLY A 1 111 ? -1.974 3.896 -0.884 1.00 95.69 111 GLY A CA 1
ATOM 868 C C . GLY A 1 111 ? -2.814 3.288 0.229 1.00 95.69 111 GLY A C 1
ATOM 869 O O . GLY A 1 111 ? -3.138 2.098 0.206 1.00 95.69 111 GLY A O 1
ATOM 870 N N . ILE A 1 112 ? -3.173 4.138 1.187 1.00 96.00 112 ILE A N 1
ATOM 871 C CA . ILE A 1 112 ? -4.048 3.830 2.324 1.00 96.00 112 ILE A CA 1
ATOM 872 C C . ILE A 1 112 ? -5.187 4.857 2.427 1.00 96.00 112 ILE A C 1
ATOM 874 O O . ILE A 1 112 ? -5.035 5.995 1.995 1.00 96.00 112 ILE A O 1
ATOM 878 N N . SER A 1 113 ? -6.349 4.502 2.980 1.00 94.19 113 SER A N 1
ATOM 879 C CA . SER A 1 113 ? -7.473 5.458 3.091 1.00 94.19 113 SER A CA 1
ATOM 880 C C . SER A 1 113 ? -7.342 6.475 4.231 1.00 94.19 113 SER A C 1
ATOM 882 O O . SER A 1 113 ? -8.080 7.462 4.273 1.00 94.19 113 SER A O 1
ATOM 884 N N . TRP A 1 114 ? -6.407 6.264 5.157 1.00 93.56 114 TRP A N 1
ATOM 885 C CA . TRP A 1 114 ? -6.139 7.147 6.292 1.00 93.56 114 TRP A CA 1
ATOM 886 C C . TRP A 1 114 ? -4.760 7.795 6.177 1.00 93.56 114 TRP A C 1
ATOM 888 O O . TRP A 1 114 ? -3.943 7.424 5.341 1.00 93.56 114 TRP A O 1
ATOM 898 N N . LEU A 1 115 ? -4.485 8.762 7.048 1.00 92.44 115 LEU A N 1
ATOM 899 C CA . LEU A 1 115 ? -3.178 9.394 7.154 1.00 92.44 115 LEU A CA 1
ATOM 900 C C . LEU A 1 115 ? -2.466 8.937 8.424 1.00 92.44 115 LEU A C 1
ATOM 902 O O . LEU A 1 115 ? -2.972 9.088 9.539 1.00 92.44 115 LEU A O 1
ATOM 906 N N . GLN A 1 116 ? -1.261 8.403 8.240 1.00 93.56 116 GLN A N 1
ATOM 907 C CA . GLN A 1 116 ? -0.365 8.018 9.323 1.00 93.56 116 GLN A CA 1
ATOM 908 C C . GLN A 1 116 ? -0.155 9.176 10.300 1.00 93.56 116 GLN A C 1
ATOM 910 O O . GLN A 1 116 ? 0.175 10.285 9.898 1.00 93.56 116 GLN A O 1
ATOM 915 N N . GLY A 1 117 ? -0.308 8.919 11.596 1.00 94.12 117 GLY A N 1
ATOM 916 C CA . GLY A 1 117 ? -0.081 9.882 12.671 1.00 94.12 117 GLY A CA 1
ATOM 917 C C . GLY A 1 117 ? -1.038 11.078 12.689 1.00 94.12 117 GLY A C 1
ATOM 918 O O . GLY A 1 117 ? -0.853 11.967 13.520 1.00 94.12 117 GLY A O 1
ATOM 919 N N . ALA A 1 118 ? -2.038 11.123 11.807 1.00 93.94 118 ALA A N 1
ATOM 920 C CA . ALA A 1 118 ? -3.026 12.190 11.792 1.00 93.94 118 ALA A CA 1
ATOM 921 C C . ALA A 1 118 ? -3.965 12.099 12.998 1.00 93.94 118 ALA A C 1
ATOM 923 O O . ALA A 1 118 ? -4.018 11.094 13.710 1.00 93.94 118 ALA A O 1
ATOM 924 N N . THR A 1 119 ? -4.690 13.182 13.245 1.00 94.94 119 THR A N 1
ATOM 925 C CA . THR A 1 119 ? -5.706 13.249 14.293 1.00 94.94 119 THR A CA 1
ATOM 926 C C . THR A 1 119 ? -7.082 13.406 13.673 1.00 94.94 119 THR A C 1
ATOM 928 O O . THR A 1 119 ? -7.280 14.290 12.840 1.00 94.94 119 THR A O 1
ATOM 931 N N . TYR A 1 120 ? -8.015 12.570 14.109 1.00 93.44 120 TYR A N 1
ATOM 932 C CA . TYR A 1 120 ? -9.397 12.552 13.658 1.00 93.44 120 TYR A CA 1
ATOM 933 C C . TYR A 1 120 ? -10.342 12.765 14.839 1.00 93.44 120 TYR A C 1
ATOM 935 O O . TYR A 1 120 ? -10.079 12.283 15.940 1.00 93.44 120 TYR A O 1
ATOM 943 N N . THR A 1 121 ? -11.482 13.401 14.594 1.00 92.12 121 THR A N 1
ATOM 944 C CA . THR A 1 121 ? -12.606 13.352 15.537 1.00 92.12 121 THR A CA 1
ATOM 945 C C . THR A 1 121 ? -13.160 11.931 15.646 1.00 92.12 121 THR A C 1
ATOM 947 O O . THR A 1 121 ? -13.037 11.149 14.694 1.00 92.12 121 THR A O 1
ATOM 950 N N . PRO A 1 122 ? -13.858 11.576 16.742 1.00 91.44 122 PRO A N 1
ATOM 951 C CA . PRO A 1 122 ? -14.538 10.284 16.848 1.00 91.44 122 PRO A CA 1
ATOM 952 C C . PRO A 1 122 ? -15.460 9.977 15.656 1.00 91.44 122 PRO A C 1
ATOM 954 O O . PRO A 1 122 ? -15.542 8.835 15.204 1.00 91.44 122 PRO A O 1
ATOM 957 N N . ASP A 1 123 ? -16.142 10.988 15.110 1.00 88.81 123 ASP A N 1
ATOM 958 C CA . ASP A 1 123 ? -17.024 10.820 13.953 1.00 88.81 123 ASP A CA 1
ATOM 959 C C . ASP A 1 123 ? -16.268 10.617 12.639 1.00 88.81 123 ASP A C 1
ATOM 961 O O . ASP A 1 123 ? -16.707 9.814 11.814 1.00 88.81 123 ASP A O 1
ATOM 965 N N . GLN A 1 124 ? -15.146 11.313 12.437 1.00 90.12 124 GLN A N 1
ATOM 966 C CA . GLN A 1 124 ? -14.271 11.080 11.287 1.00 90.12 124 GLN A CA 1
ATOM 967 C C . GLN A 1 124 ? -13.638 9.686 11.365 1.00 90.12 124 GLN A C 1
ATOM 969 O O . GLN A 1 124 ? -13.663 8.954 10.381 1.00 90.12 124 GLN A O 1
ATOM 974 N N . ALA A 1 125 ? -13.146 9.280 12.537 1.00 91.56 125 ALA A N 1
ATOM 975 C CA . ALA A 1 125 ? -12.539 7.969 12.741 1.00 91.56 125 ALA A CA 1
ATOM 976 C C . ALA A 1 125 ? -13.527 6.825 12.470 1.00 91.56 125 ALA A C 1
ATOM 978 O O . ALA A 1 125 ? -13.181 5.862 11.794 1.00 91.56 125 ALA A O 1
ATOM 979 N N . LYS A 1 126 ? -14.791 6.958 12.893 1.00 89.88 126 LYS A N 1
ATOM 980 C CA . LYS A 1 126 ? -15.853 5.990 12.557 1.00 89.88 126 LYS A CA 1
ATOM 981 C C . LYS A 1 126 ? -16.141 5.890 11.057 1.00 89.88 126 LYS A C 1
ATOM 983 O O . LYS A 1 126 ? -16.598 4.844 10.606 1.00 89.88 126 LYS A O 1
ATOM 988 N N . LYS A 1 127 ? -15.922 6.965 10.290 1.00 88.75 127 LYS A N 1
ATOM 989 C CA . LYS A 1 127 ? -15.996 6.911 8.822 1.00 88.75 127 LYS A CA 1
ATOM 990 C C . LYS A 1 127 ? -14.785 6.175 8.255 1.00 88.75 127 LYS A C 1
ATOM 992 O O . LYS A 1 127 ? -14.976 5.241 7.495 1.00 88.75 127 LYS A O 1
ATOM 997 N N . VAL A 1 128 ? -13.572 6.524 8.700 1.00 90.06 128 VAL A N 1
ATOM 998 C CA . VAL A 1 128 ? -12.324 5.846 8.285 1.00 90.06 128 VAL A CA 1
ATOM 999 C C . VAL A 1 128 ? -12.410 4.339 8.514 1.00 90.06 128 VAL A C 1
ATOM 1001 O O . VAL A 1 128 ? -12.023 3.560 7.653 1.00 90.06 128 VAL A O 1
ATOM 1004 N N . LEU A 1 129 ? -12.930 3.930 9.670 1.00 92.31 129 LEU A N 1
ATOM 1005 C CA . LEU A 1 129 ? -13.033 2.527 10.061 1.00 92.31 129 LEU A CA 1
ATOM 1006 C C . LEU A 1 129 ? -14.260 1.807 9.483 1.00 92.31 129 LEU A C 1
ATOM 1008 O O . LEU A 1 129 ? -14.402 0.608 9.701 1.00 92.31 129 LEU A O 1
ATOM 1012 N N . GLY A 1 130 ? -15.158 2.489 8.762 1.00 89.62 130 GLY A N 1
ATOM 1013 C CA . GLY A 1 130 ? -16.351 1.844 8.202 1.00 89.62 130 GLY A CA 1
ATOM 1014 C C . GLY A 1 130 ? -17.379 1.386 9.245 1.00 89.62 130 GLY A C 1
ATOM 1015 O O . GLY A 1 130 ? -18.211 0.515 8.974 1.00 89.62 130 GLY A O 1
ATOM 1016 N N . THR A 1 131 ? -17.363 1.967 10.450 1.00 86.00 131 THR A N 1
ATOM 1017 C CA . THR A 1 131 ? -18.280 1.589 11.538 1.00 86.00 131 THR A CA 1
ATOM 1018 C C . THR A 1 131 ? -19.735 1.960 11.201 1.00 86.00 131 THR A C 1
ATOM 1020 O O . THR A 1 131 ? -20.667 1.292 11.643 1.00 86.00 131 THR A O 1
ATOM 1023 N N . LYS A 1 132 ? -19.960 3.032 10.417 1.00 77.81 132 LYS A N 1
ATOM 1024 C CA . LYS A 1 132 ? -21.311 3.529 10.064 1.00 77.81 132 LYS A CA 1
ATOM 1025 C C . LYS A 1 132 ? -21.892 2.909 8.787 1.00 77.81 132 LYS A C 1
ATOM 1027 O O . LYS A 1 132 ? -23.091 2.646 8.743 1.00 77.81 132 LYS A O 1
ATOM 1032 N N . GLU A 1 133 ? -21.071 2.694 7.761 1.00 78.94 133 GLU A N 1
ATOM 1033 C CA . GLU A 1 133 ? -21.499 2.192 6.449 1.00 78.94 133 GLU A CA 1
ATOM 1034 C C . GLU A 1 133 ? -20.897 0.808 6.199 1.00 78.94 133 GLU A C 1
ATOM 1036 O O . GLU A 1 133 ? -19.682 0.648 6.200 1.00 78.94 133 GLU A O 1
ATOM 1041 N N . GLN A 1 134 ? -21.742 -0.203 5.968 1.00 74.31 134 GLN A N 1
ATOM 1042 C CA . GLN A 1 134 ? -21.287 -1.596 5.821 1.00 74.31 134 GLN A CA 1
ATOM 1043 C C . GLN A 1 134 ? -20.379 -1.830 4.608 1.00 74.31 134 GLN A C 1
ATOM 1045 O O . GLN A 1 134 ? -19.617 -2.791 4.588 1.00 74.31 134 GLN A O 1
ATOM 1050 N N . SER A 1 135 ? -20.469 -0.967 3.596 1.00 77.12 135 SER A N 1
ATOM 1051 C CA . SER A 1 135 ? -19.647 -1.020 2.386 1.00 77.12 135 SER A CA 1
ATOM 1052 C C . SER A 1 135 ? -18.327 -0.253 2.501 1.00 77.12 135 SER A C 1
ATOM 1054 O O . SER A 1 135 ? -17.586 -0.195 1.518 1.00 77.12 135 SER A O 1
ATOM 1056 N N . ASP A 1 136 ? -18.043 0.360 3.651 1.00 85.50 136 ASP A N 1
ATOM 1057 C CA . ASP A 1 136 ? -16.851 1.179 3.854 1.00 85.50 136 ASP A CA 1
ATOM 1058 C C . ASP A 1 136 ? -15.910 0.589 4.910 1.00 85.50 136 ASP A C 1
ATOM 1060 O O . ASP A 1 136 ? -16.256 -0.362 5.607 1.00 85.50 136 ASP A O 1
ATOM 1064 N N . GLY A 1 137 ? -14.696 1.127 4.993 1.00 91.19 137 GLY A N 1
ATOM 1065 C CA . GLY A 1 137 ? -13.636 0.647 5.875 1.00 91.19 137 GLY A CA 1
ATOM 1066 C C . GLY A 1 137 ? -12.283 1.243 5.509 1.00 91.19 137 GLY A C 1
ATOM 1067 O O . GLY A 1 137 ? -12.171 2.046 4.576 1.00 91.19 137 GLY A O 1
ATOM 1068 N N . ILE A 1 138 ? -11.236 0.807 6.211 1.00 95.00 138 ILE A N 1
ATOM 1069 C CA . ILE A 1 138 ? -9.877 1.148 5.810 1.00 95.00 138 ILE A CA 1
ATOM 1070 C C . ILE A 1 138 ? -9.558 0.461 4.482 1.00 95.00 138 ILE A C 1
ATOM 1072 O O . ILE A 1 138 ? -9.781 -0.738 4.339 1.00 95.00 138 ILE A O 1
ATOM 1076 N N . GLU A 1 139 ? -9.059 1.218 3.510 1.00 96.25 139 GLU A N 1
ATOM 1077 C CA . GLU A 1 139 ? -8.698 0.719 2.183 1.00 96.25 139 GLU A CA 1
ATOM 1078 C C . GLU A 1 139 ? -7.182 0.689 2.040 1.00 96.25 139 GLU A C 1
ATOM 1080 O O . GLU A 1 139 ? -6.491 1.605 2.492 1.00 96.25 139 GLU A O 1
ATOM 1085 N N . VAL A 1 140 ? -6.682 -0.367 1.403 1.00 97.81 140 VAL A N 1
ATOM 1086 C CA . VAL A 1 140 ? -5.265 -0.571 1.099 1.00 97.81 140 VAL A CA 1
ATOM 1087 C C . VAL A 1 140 ? -5.153 -0.974 -0.365 1.00 97.81 140 VAL A C 1
ATOM 1089 O O . VAL A 1 140 ? -5.801 -1.936 -0.781 1.00 97.81 140 VAL A O 1
ATOM 1092 N N . ARG A 1 141 ? -4.336 -0.247 -1.135 1.00 97.50 141 ARG A N 1
ATOM 1093 C CA . ARG A 1 141 ? -4.078 -0.506 -2.562 1.00 97.50 141 ARG A CA 1
ATOM 1094 C C . ARG A 1 141 ? -2.682 -1.060 -2.782 1.00 97.50 141 ARG A C 1
ATOM 1096 O O . ARG A 1 141 ? -1.737 -0.636 -2.115 1.00 97.50 141 ARG A O 1
ATOM 1103 N N . PHE A 1 142 ? -2.553 -1.969 -3.739 1.00 96.69 142 PHE A N 1
ATOM 1104 C CA . PHE A 1 142 ? -1.291 -2.610 -4.093 1.00 96.69 142 PHE A CA 1
ATOM 1105 C C . PHE A 1 142 ? -0.773 -2.142 -5.455 1.00 96.69 142 PHE A C 1
ATOM 1107 O O . PHE A 1 142 ? -1.532 -1.688 -6.307 1.00 96.69 142 PHE A O 1
ATOM 1114 N N . SER A 1 143 ? 0.537 -2.273 -5.677 1.00 92.81 143 SER A N 1
ATOM 1115 C CA . SER A 1 143 ? 1.164 -1.997 -6.978 1.00 92.81 143 SER A CA 1
ATOM 1116 C C . SER A 1 143 ? 0.934 -3.097 -8.018 1.00 92.81 143 SER A C 1
ATOM 1118 O O . SER A 1 143 ? 1.083 -2.848 -9.212 1.00 92.81 143 SER A O 1
ATOM 1120 N N . LYS A 1 144 ? 0.611 -4.311 -7.566 1.00 93.31 144 LYS A N 1
ATOM 1121 C CA . LYS A 1 144 ? 0.297 -5.488 -8.381 1.00 93.31 144 LYS A CA 1
ATOM 1122 C C . LYS A 1 144 ? -0.831 -6.281 -7.718 1.00 93.31 144 LYS A C 1
ATOM 1124 O O . LYS A 1 144 ? -1.004 -6.161 -6.502 1.00 93.31 144 LYS A O 1
AT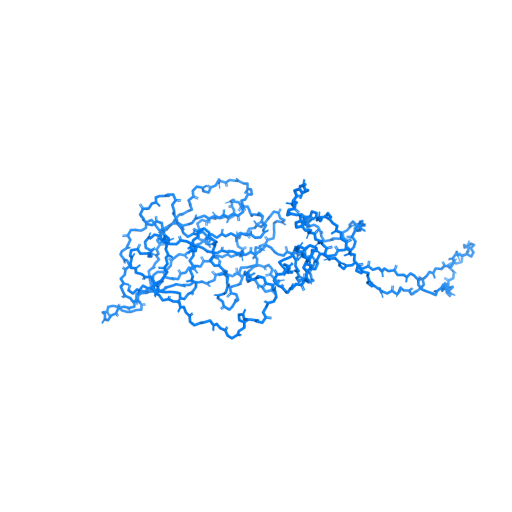OM 1129 N N . PRO A 1 145 ? -1.570 -7.109 -8.473 1.00 96.12 145 PRO A N 1
ATOM 1130 C CA . PRO A 1 145 ? -2.635 -7.915 -7.898 1.00 96.12 145 PRO A CA 1
ATOM 1131 C C . PRO A 1 145 ? -2.127 -8.941 -6.872 1.00 96.12 145 PRO A C 1
ATOM 1133 O O . PRO A 1 145 ? -1.062 -9.541 -7.038 1.00 96.12 145 PRO A O 1
ATOM 1136 N N . VAL A 1 146 ? -2.933 -9.176 -5.835 1.00 97.62 146 VAL A N 1
ATOM 1137 C CA . VAL A 1 146 ? -2.692 -10.156 -4.768 1.00 97.62 146 VAL A CA 1
ATOM 1138 C C . VAL A 1 146 ? -3.822 -11.168 -4.666 1.00 97.62 146 VAL A C 1
ATOM 1140 O O . VAL A 1 146 ? -4.964 -10.884 -5.024 1.00 97.62 146 VAL A O 1
ATOM 1143 N N . TYR A 1 147 ? -3.516 -12.351 -4.149 1.00 98.12 147 TYR A N 1
ATOM 1144 C CA . TYR A 1 147 ? -4.482 -13.421 -3.941 1.00 98.12 147 TYR A CA 1
ATOM 1145 C C . TYR A 1 147 ? -5.443 -13.097 -2.794 1.00 98.12 147 TYR A C 1
ATOM 1147 O O . TYR A 1 147 ? -5.043 -12.992 -1.629 1.00 98.12 147 TYR A O 1
ATOM 1155 N N . ALA A 1 148 ? -6.735 -13.004 -3.102 1.00 98.06 148 ALA A N 1
ATOM 1156 C CA . ALA A 1 148 ? -7.789 -12.755 -2.126 1.00 98.06 148 ALA A CA 1
ATOM 1157 C C . ALA A 1 148 ? -7.927 -13.891 -1.098 1.00 98.06 148 ALA A C 1
ATOM 1159 O O . ALA A 1 148 ? -8.370 -13.637 0.028 1.00 98.06 148 ALA A O 1
ATOM 1160 N N . GLU A 1 149 ? -7.520 -15.121 -1.441 1.00 97.38 149 GLU A N 1
ATOM 1161 C CA . GLU A 1 149 ? -7.504 -16.259 -0.513 1.00 97.38 149 GLU A CA 1
ATOM 1162 C C . GLU A 1 149 ? -6.478 -16.067 0.609 1.00 97.38 149 GLU A C 1
ATOM 1164 O O . GLU A 1 149 ? -6.591 -16.689 1.661 1.00 97.38 149 GLU A O 1
ATOM 1169 N N . THR A 1 150 ? -5.458 -15.232 0.402 1.00 97.81 150 THR A N 1
ATOM 1170 C CA . THR A 1 150 ? -4.382 -15.034 1.387 1.00 97.81 150 THR A CA 1
ATOM 1171 C C . THR A 1 150 ? -4.756 -14.026 2.470 1.00 97.81 150 THR A C 1
ATOM 1173 O O . THR A 1 150 ? -4.215 -14.062 3.570 1.00 97.81 150 THR A O 1
ATOM 1176 N N . LEU A 1 151 ? -5.773 -13.201 2.213 1.00 97.25 151 LEU A N 1
ATOM 1177 C CA . LEU A 1 151 ? -6.382 -12.273 3.165 1.00 97.25 151 LEU A CA 1
ATOM 1178 C C . LEU A 1 151 ? -7.327 -13.013 4.126 1.00 97.25 151 LEU A C 1
ATOM 1180 O O . LEU A 1 151 ? -8.553 -12.960 4.007 1.00 97.25 151 LEU A O 1
ATOM 1184 N N . GLN A 1 152 ? -6.728 -13.736 5.067 1.00 95.31 152 GLN A N 1
ATOM 1185 C CA . GLN A 1 152 ? -7.411 -14.509 6.105 1.00 95.31 152 GLN A CA 1
ATOM 1186 C C . GLN A 1 152 ? -7.584 -13.704 7.406 1.00 95.31 152 GLN A C 1
ATOM 1188 O O . GLN A 1 152 ? -6.907 -12.687 7.602 1.00 95.31 152 GLN A O 1
ATOM 1193 N N . PRO A 1 153 ? -8.462 -14.145 8.330 1.00 94.44 153 PRO A N 1
ATOM 1194 C CA . PRO A 1 153 ? -8.514 -13.589 9.678 1.00 94.44 153 PRO A CA 1
ATOM 1195 C C . PRO A 1 153 ? -7.125 -13.570 10.326 1.00 94.44 153 PRO A C 1
ATOM 1197 O O . PRO A 1 153 ? -6.392 -14.559 10.275 1.00 94.44 153 PRO A O 1
ATOM 1200 N N . GLY A 1 154 ? -6.755 -12.434 10.917 1.00 93.81 154 GLY A N 1
ATOM 1201 C CA . GLY A 1 154 ? -5.413 -12.218 11.451 1.00 93.81 154 GLY A CA 1
ATOM 1202 C C . GLY A 1 154 ? -4.373 -11.809 10.405 1.00 93.81 154 GLY A C 1
ATOM 1203 O O . GLY A 1 154 ? -3.189 -11.801 10.710 1.00 93.81 154 GLY A O 1
ATOM 1204 N N . VAL A 1 155 ? -4.734 -11.449 9.174 1.00 97.38 155 VAL A N 1
ATOM 1205 C CA . VAL A 1 155 ? -3.807 -10.697 8.302 1.00 97.38 155 VAL A CA 1
ATOM 1206 C C . VAL A 1 155 ? -3.840 -9.208 8.625 1.00 97.38 155 VAL A C 1
ATOM 1208 O O . VAL A 1 155 ? -2.798 -8.553 8.603 1.00 97.38 155 VAL A O 1
ATOM 1211 N N . VAL A 1 156 ? -5.019 -8.695 8.967 1.00 98.06 156 VAL A N 1
ATOM 1212 C CA . VAL A 1 156 ? -5.245 -7.311 9.377 1.00 98.06 156 VAL A CA 1
ATOM 1213 C C . VAL A 1 156 ? -5.727 -7.320 10.820 1.00 98.06 156 VAL A C 1
ATOM 1215 O O . VAL A 1 156 ? -6.725 -7.971 11.116 1.00 98.06 156 VAL A O 1
ATOM 1218 N N . ASP A 1 157 ? -5.039 -6.588 11.693 1.00 97.00 157 ASP A N 1
ATOM 1219 C CA . ASP A 1 157 ? -5.494 -6.345 13.061 1.00 97.00 157 ASP A CA 1
ATOM 1220 C C . ASP A 1 157 ? -5.674 -4.846 13.294 1.00 97.00 157 ASP A C 1
ATOM 1222 O O . ASP A 1 157 ? -4.855 -4.018 12.877 1.00 97.00 157 ASP A O 1
ATOM 1226 N N . LEU A 1 158 ? -6.718 -4.520 14.047 1.00 96.81 158 LEU A N 1
ATOM 1227 C CA . LEU A 1 158 ? -6.986 -3.184 14.546 1.00 96.81 158 LEU A CA 1
ATOM 1228 C C . LEU A 1 158 ? -6.893 -3.212 16.072 1.00 96.81 158 LEU A C 1
ATOM 1230 O O . LEU A 1 158 ? -7.499 -4.050 16.736 1.00 96.81 158 LEU A O 1
ATOM 1234 N N . TRP A 1 159 ? -6.134 -2.288 16.648 1.00 95.94 159 TRP A N 1
ATOM 1235 C CA . TRP A 1 159 ? -5.945 -2.178 18.091 1.00 95.94 159 TRP A CA 1
ATOM 1236 C C . TRP A 1 159 ? -6.282 -0.770 18.556 1.00 95.94 159 TRP A C 1
ATOM 1238 O O . TRP A 1 159 ? -5.739 0.209 18.046 1.00 95.94 159 TRP A O 1
ATOM 1248 N N . ARG A 1 160 ? -7.124 -0.656 19.580 1.00 94.62 160 ARG A N 1
ATOM 1249 C CA . ARG A 1 160 ? -7.317 0.594 20.314 1.00 94.62 160 ARG A CA 1
ATOM 1250 C C . ARG A 1 160 ? -6.368 0.626 21.498 1.00 94.62 160 ARG A C 1
ATOM 1252 O O . ARG A 1 160 ? -6.349 -0.289 22.317 1.00 94.62 160 ARG A O 1
ATOM 1259 N N . ILE A 1 161 ? -5.627 1.715 21.619 1.00 93.88 161 ILE A N 1
ATOM 1260 C CA . ILE A 1 161 ? -4.759 2.002 22.755 1.00 93.88 161 ILE A CA 1
ATOM 1261 C C . ILE A 1 161 ? -5.330 3.233 23.440 1.00 93.88 161 ILE A C 1
ATOM 1263 O O . ILE A 1 161 ? -5.297 4.324 22.874 1.00 93.88 161 ILE A O 1
ATOM 1267 N N . GLN A 1 162 ? -5.890 3.043 24.632 1.00 90.69 162 GLN A N 1
ATOM 1268 C CA . GLN A 1 162 ? -6.633 4.096 25.317 1.00 90.69 162 GLN A CA 1
ATOM 1269 C C . GLN A 1 162 ? -5.708 5.178 25.874 1.00 90.69 162 GLN A C 1
ATOM 1271 O O . GLN A 1 162 ? -4.744 4.871 26.590 1.00 90.69 162 GLN A O 1
ATOM 1276 N N . GLY A 1 163 ? -6.022 6.438 25.567 1.00 79.81 163 GLY A N 1
ATOM 1277 C CA . GLY A 1 163 ? -5.200 7.594 25.933 1.00 79.81 163 GLY A CA 1
ATOM 1278 C C . GLY A 1 163 ? -5.994 8.753 26.528 1.00 79.81 163 GLY A C 1
ATOM 1279 O O . GLY A 1 163 ? -5.791 9.895 26.148 1.00 79.81 163 GLY A O 1
ATOM 1280 N N . GLY A 1 164 ? -6.882 8.481 27.485 1.00 68.50 164 GLY A N 1
ATOM 1281 C CA . GLY A 1 164 ? -7.607 9.516 28.230 1.00 68.50 164 GLY A CA 1
ATOM 1282 C C . GLY A 1 164 ? -6.975 9.858 29.586 1.00 68.50 164 GLY A C 1
ATOM 1283 O O . GLY A 1 164 ? -6.123 9.137 30.101 1.00 68.50 164 GLY A O 1
ATOM 1284 N N . GLY A 1 165 ? -7.458 10.933 30.225 1.00 61.38 165 GLY A N 1
ATOM 1285 C CA . GLY A 1 165 ? -7.069 11.315 31.596 1.00 61.38 165 GLY A CA 1
ATOM 1286 C C . GLY A 1 165 ? -7.558 10.362 32.705 1.00 61.38 165 GLY A C 1
ATOM 1287 O O . GLY A 1 165 ? -7.242 10.578 33.872 1.00 61.38 165 GLY A O 1
ATOM 1288 N N . GLY A 1 166 ? -8.346 9.338 32.349 1.00 68.38 166 GLY A N 1
ATOM 1289 C CA . GLY A 1 166 ? -8.820 8.266 33.230 1.00 68.38 166 GLY A CA 1
ATOM 1290 C C . GLY A 1 166 ? -8.011 6.974 33.059 1.00 68.38 166 GLY A C 1
ATOM 1291 O O . GLY A 1 166 ? -6.817 6.940 33.350 1.00 68.38 166 GLY A O 1
ATOM 1292 N N . LEU A 1 167 ? -8.657 5.893 32.600 1.00 60.84 167 LEU A N 1
ATOM 1293 C CA . LEU A 1 167 ? -7.952 4.669 32.199 1.00 60.84 167 LEU A CA 1
ATOM 1294 C C . LEU A 1 167 ? -7.006 4.983 31.030 1.00 60.84 167 LEU A C 1
ATOM 1296 O O . LEU A 1 167 ? -7.429 5.518 30.007 1.00 60.84 167 LEU A O 1
ATOM 1300 N N . SER A 1 168 ? -5.729 4.648 31.196 1.00 69.38 168 SER A N 1
ATOM 1301 C CA . SER A 1 168 ? -4.678 4.861 30.201 1.00 69.38 168 SER A CA 1
ATOM 1302 C C . SER A 1 168 ? -3.847 3.591 30.043 1.00 69.38 168 SER A C 1
ATOM 1304 O O . SER A 1 168 ? -3.641 2.841 30.999 1.00 69.38 168 SER A O 1
ATOM 1306 N N . GLY A 1 169 ? -3.401 3.316 28.816 1.00 72.06 169 GLY A N 1
ATOM 1307 C CA . GLY A 1 169 ? -2.528 2.176 28.519 1.00 72.06 169 GLY A CA 1
ATOM 1308 C C . GLY A 1 169 ? -3.231 0.823 28.369 1.00 72.06 169 GLY A C 1
ATOM 1309 O O . GLY A 1 169 ? -2.552 -0.184 28.176 1.00 72.06 169 GLY A O 1
ATOM 1310 N N . VAL A 1 170 ? -4.568 0.777 28.413 1.00 87.69 170 VAL A N 1
ATOM 1311 C CA . VAL A 1 170 ? -5.326 -0.424 28.033 1.00 87.69 170 VAL A CA 1
ATOM 1312 C C . VAL A 1 170 ? -5.255 -0.590 26.518 1.00 87.69 170 VAL A C 1
ATOM 1314 O O . VAL A 1 170 ? -5.529 0.348 25.767 1.00 87.69 170 VAL A O 1
ATOM 1317 N N . ILE A 1 171 ? -4.895 -1.796 26.087 1.00 91.31 171 ILE A N 1
ATOM 1318 C CA . ILE A 1 171 ? -4.849 -2.195 24.684 1.00 91.31 171 ILE A CA 1
ATOM 1319 C C . ILE A 1 171 ? -5.982 -3.194 24.463 1.00 91.31 171 ILE A C 1
ATOM 1321 O O . ILE A 1 171 ? -6.016 -4.238 25.114 1.00 91.31 171 ILE A O 1
ATOM 1325 N N . SER A 1 172 ? -6.911 -2.869 23.569 1.00 92.75 172 SER A N 1
ATOM 1326 C CA . SER A 1 172 ? -8.031 -3.739 23.206 1.00 92.75 172 SER A CA 1
ATOM 1327 C C . SER A 1 172 ? -8.057 -3.969 21.701 1.00 92.75 172 SER A C 1
ATOM 1329 O O . SER A 1 172 ? -7.833 -3.044 20.920 1.00 92.75 172 SER A O 1
ATOM 1331 N N . HIS A 1 173 ? -8.318 -5.208 21.299 1.00 93.75 173 HIS A N 1
ATOM 1332 C CA . HIS A 1 173 ? -8.509 -5.561 19.897 1.00 93.75 173 HIS A CA 1
ATOM 1333 C C . HIS A 1 173 ? -9.849 -5.001 19.405 1.00 93.75 173 HIS A C 1
ATOM 1335 O O . HIS A 1 173 ? -10.856 -5.157 20.093 1.00 93.75 173 HIS A O 1
ATOM 1341 N N . ILE A 1 174 ? -9.857 -4.362 18.238 1.00 93.81 174 ILE A N 1
ATOM 1342 C CA . ILE A 1 174 ? -11.070 -3.942 17.535 1.00 93.81 174 ILE A CA 1
ATOM 1343 C C . ILE A 1 174 ? -11.401 -5.059 16.543 1.00 93.81 174 ILE A C 1
ATOM 1345 O O . ILE A 1 174 ? -10.651 -5.303 15.598 1.00 93.81 174 ILE A O 1
ATOM 1349 N N . GLU A 1 175 ? -12.502 -5.767 16.784 1.00 93.25 175 GLU A N 1
ATOM 1350 C CA . GLU A 1 175 ? -12.985 -6.794 15.860 1.00 93.25 175 GLU A CA 1
ATOM 1351 C C . GLU A 1 175 ? -13.359 -6.175 14.510 1.00 93.25 175 GLU A C 1
ATOM 1353 O O . GLU A 1 175 ? -13.950 -5.095 14.448 1.00 93.25 175 GLU A O 1
ATOM 1358 N N . GLY A 1 176 ? -13.010 -6.864 13.427 1.00 93.81 176 GLY A N 1
ATOM 1359 C CA . GLY A 1 176 ? -13.291 -6.396 12.084 1.00 93.81 176 GLY A CA 1
ATOM 1360 C C . GLY A 1 176 ? -13.328 -7.511 11.054 1.00 93.81 176 GLY A C 1
ATOM 1361 O O . GLY A 1 176 ? -12.993 -8.663 11.339 1.00 93.81 176 GLY A O 1
ATOM 1362 N N . SER A 1 177 ? -13.732 -7.148 9.843 1.00 95.31 177 SER A N 1
ATOM 1363 C CA . SER A 1 177 ? -13.865 -8.074 8.723 1.00 95.31 177 SER A CA 1
ATOM 1364 C C . SER A 1 177 ? -13.562 -7.409 7.382 1.00 95.31 177 SER A C 1
ATOM 1366 O O . SER A 1 177 ? -13.590 -6.184 7.233 1.00 95.31 177 SER A O 1
ATOM 1368 N N . PHE A 1 178 ? -13.248 -8.235 6.382 1.00 96.56 178 PHE A N 1
ATOM 1369 C CA . PHE A 1 178 ? -13.042 -7.770 5.015 1.00 96.56 178 PHE A CA 1
ATOM 1370 C C . PHE A 1 178 ? -14.371 -7.425 4.337 1.00 96.56 178 PHE A C 1
ATOM 1372 O O . PHE A 1 178 ? -15.330 -8.193 4.391 1.00 96.56 178 PHE A O 1
ATOM 1379 N N . VAL A 1 179 ? -14.403 -6.300 3.626 1.00 95.38 179 VAL A N 1
ATOM 1380 C CA . VAL A 1 179 ? -15.603 -5.793 2.949 1.00 95.38 179 VAL A CA 1
ATOM 1381 C C . VAL A 1 179 ? -15.580 -6.170 1.477 1.00 95.38 179 VAL A C 1
ATOM 1383 O O . VAL A 1 179 ? -14.623 -5.848 0.777 1.00 95.38 179 VAL A O 1
ATOM 1386 N N . ASN A 1 180 ? -16.643 -6.825 0.995 1.00 92.69 180 ASN A N 1
ATOM 1387 C CA . ASN A 1 180 ? -16.816 -7.235 -0.410 1.00 92.69 180 ASN A CA 1
ATOM 1388 C C . ASN A 1 180 ? -15.612 -7.994 -1.004 1.00 92.69 180 ASN A C 1
ATOM 1390 O O . ASN A 1 180 ? -15.414 -8.000 -2.219 1.00 92.69 180 ASN A O 1
ATOM 1394 N N . LYS A 1 181 ? -14.795 -8.629 -0.157 1.00 94.31 181 LYS A N 1
ATOM 1395 C CA . LYS A 1 181 ? -13.623 -9.379 -0.595 1.00 94.31 181 LYS A CA 1
ATOM 1396 C C . LYS A 1 181 ? -14.083 -10.694 -1.229 1.00 94.31 181 LYS A C 1
ATOM 1398 O O . LYS A 1 181 ? -14.763 -11.459 -0.544 1.00 94.31 181 LYS A O 1
ATOM 1403 N N . PRO A 1 182 ? -13.704 -10.997 -2.482 1.00 96.12 182 PRO A N 1
ATOM 1404 C CA . PRO A 1 182 ? -13.997 -12.299 -3.061 1.00 96.12 182 PRO A CA 1
ATOM 1405 C C . PRO A 1 182 ? -13.289 -13.412 -2.275 1.00 96.12 182 PRO A C 1
ATOM 1407 O O . PRO A 1 182 ? -12.249 -13.197 -1.641 1.00 96.12 182 PRO A O 1
ATOM 1410 N N . ASP A 1 183 ? -13.854 -14.616 -2.313 1.00 94.50 183 ASP A N 1
ATOM 1411 C CA . ASP A 1 183 ? -13.244 -15.777 -1.660 1.00 94.50 183 ASP A CA 1
ATOM 1412 C C . ASP A 1 183 ? -11.951 -16.198 -2.359 1.00 94.50 183 ASP A C 1
ATOM 1414 O O . ASP A 1 183 ? -11.007 -16.603 -1.687 1.00 94.50 183 ASP A O 1
ATOM 1418 N N . THR A 1 184 ? -11.904 -16.057 -3.690 1.00 96.69 184 THR A N 1
ATOM 1419 C CA . THR A 1 184 ? -10.795 -16.493 -4.545 1.00 96.69 184 THR A CA 1
ATOM 1420 C C . THR A 1 184 ? -10.457 -15.487 -5.643 1.00 96.69 184 THR A C 1
ATOM 1422 O O . THR A 1 184 ? -11.331 -14.736 -6.081 1.00 96.69 184 THR A O 1
ATOM 1425 N N . GLY A 1 185 ? -9.234 -15.555 -6.166 1.00 97.00 185 GLY A N 1
ATOM 1426 C CA . GLY A 1 185 ? -8.766 -14.780 -7.314 1.00 97.00 185 GLY A CA 1
ATOM 1427 C C . GLY A 1 185 ? -7.877 -13.594 -6.947 1.00 97.00 185 GLY A C 1
ATOM 1428 O O . GLY A 1 185 ? -7.560 -13.360 -5.783 1.00 97.00 185 GLY A O 1
ATOM 1429 N N . LEU A 1 186 ? -7.458 -12.854 -7.973 1.00 97.69 186 LEU A N 1
ATOM 1430 C CA . LEU A 1 186 ? -6.574 -11.701 -7.830 1.00 97.69 186 LEU A CA 1
ATOM 1431 C C . LEU A 1 186 ? -7.372 -10.414 -7.609 1.00 97.69 186 LEU A C 1
ATOM 1433 O O . LEU A 1 186 ? -8.364 -10.164 -8.295 1.00 97.69 186 LEU A O 1
ATOM 1437 N N . ILE A 1 187 ? -6.910 -9.590 -6.673 1.00 97.75 187 ILE A N 1
ATOM 1438 C CA . ILE A 1 187 ? -7.470 -8.273 -6.359 1.00 97.75 187 ILE A CA 1
ATOM 1439 C C . ILE A 1 187 ? -6.357 -7.230 -6.260 1.00 97.75 187 ILE A C 1
ATOM 1441 O O . ILE A 1 187 ? -5.232 -7.545 -5.887 1.00 97.75 187 ILE A O 1
ATOM 1445 N N . GLU A 1 188 ? -6.670 -5.975 -6.560 1.00 97.12 188 GLU A N 1
ATOM 1446 C CA . GLU A 1 188 ? -5.702 -4.864 -6.512 1.00 97.12 188 GLU A CA 1
ATOM 1447 C C . GLU A 1 188 ? -5.782 -4.057 -5.210 1.00 97.12 188 GLU A C 1
ATOM 1449 O O . GLU A 1 188 ? -4.889 -3.272 -4.890 1.00 97.12 188 GLU A O 1
ATOM 1454 N N . PHE A 1 189 ? -6.851 -4.252 -4.441 1.00 97.50 189 PHE A N 1
ATOM 1455 C CA . PHE A 1 189 ? -7.084 -3.574 -3.176 1.00 97.50 189 PHE A CA 1
ATOM 1456 C C . PHE A 1 189 ? -7.996 -4.409 -2.280 1.00 97.50 189 PHE A C 1
ATOM 1458 O O . PHE A 1 189 ? -8.708 -5.299 -2.750 1.00 97.50 189 PHE A O 1
ATOM 1465 N N . PHE A 1 190 ? -8.015 -4.090 -0.989 1.00 97.38 190 PHE A N 1
ATOM 1466 C CA . PHE A 1 190 ? -9.031 -4.594 -0.070 1.00 97.38 190 PHE A CA 1
ATOM 1467 C C . PHE A 1 190 ? -9.540 -3.480 0.842 1.00 97.38 190 PHE A C 1
ATOM 1469 O O . PHE A 1 190 ? -8.856 -2.480 1.067 1.00 97.38 190 PHE A O 1
ATOM 1476 N N . LYS A 1 191 ? -10.733 -3.699 1.401 1.00 96.88 191 LYS A N 1
ATOM 1477 C CA . LYS A 1 191 ? -11.287 -2.909 2.500 1.00 96.88 191 LYS A CA 1
ATOM 1478 C C . LYS A 1 191 ? -11.448 -3.764 3.752 1.00 96.88 191 LYS A C 1
ATOM 1480 O O . LYS A 1 191 ? -11.840 -4.928 3.647 1.00 96.88 191 LYS A O 1
ATOM 1485 N N . TYR A 1 192 ? -11.167 -3.195 4.919 1.00 96.81 192 TYR A N 1
ATOM 1486 C CA . TYR A 1 192 ? -11.344 -3.841 6.222 1.00 96.81 192 TYR A CA 1
ATOM 1487 C C . TYR A 1 192 ? -12.081 -2.900 7.174 1.00 96.81 192 TYR A C 1
ATOM 1489 O O . TYR A 1 192 ? -11.706 -1.734 7.295 1.00 96.81 192 TYR A O 1
ATOM 1497 N N . ARG A 1 193 ? -13.141 -3.375 7.826 1.00 94.88 193 ARG A N 1
ATOM 1498 C CA . ARG A 1 193 ? -14.019 -2.529 8.645 1.00 94.88 193 ARG A CA 1
ATOM 1499 C C . ARG A 1 193 ? -14.045 -2.945 10.102 1.00 94.88 193 ARG A C 1
ATOM 1501 O O . ARG A 1 193 ? -13.839 -4.111 10.410 1.00 94.88 193 ARG A O 1
ATOM 1508 N N . ASP A 1 194 ? -14.326 -1.982 10.968 1.00 94.44 194 ASP A N 1
ATOM 1509 C CA . ASP A 1 194 ? -14.638 -2.191 12.381 1.00 94.44 194 ASP A CA 1
ATOM 1510 C C . ASP A 1 194 ? -16.079 -2.701 12.541 1.00 94.44 194 ASP A C 1
ATOM 1512 O O . ASP A 1 194 ? -17.042 -2.012 12.186 1.00 94.44 194 ASP A O 1
ATOM 1516 N N . ASP A 1 195 ? -16.210 -3.899 13.108 1.00 91.00 195 ASP A N 1
ATOM 1517 C CA . ASP A 1 195 ? -17.487 -4.543 13.430 1.00 91.00 195 ASP A CA 1
ATOM 1518 C C . ASP A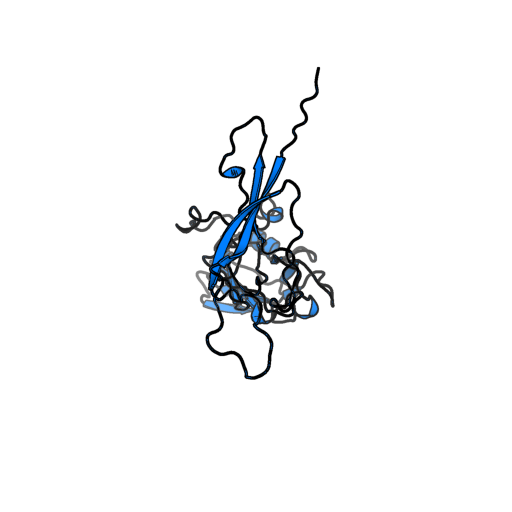 1 195 ? -17.810 -4.502 14.932 1.00 91.00 195 ASP A C 1
ATOM 1520 O O . ASP A 1 195 ? -18.924 -4.837 15.336 1.00 91.00 195 ASP A O 1
ATOM 1524 N N . SER A 1 196 ? -16.865 -4.062 15.768 1.00 86.75 196 SER A N 1
ATOM 1525 C CA . SER A 1 196 ? -17.008 -4.061 17.227 1.00 86.75 196 SER A CA 1
ATOM 1526 C C . SER A 1 196 ? -18.069 -3.072 17.720 1.00 86.75 196 SER A C 1
ATOM 1528 O O . SER A 1 196 ? -18.691 -3.276 18.765 1.00 86.75 196 SER A O 1
ATOM 1530 N N . GLY A 1 197 ? -18.268 -1.972 16.982 1.00 76.00 197 GLY A N 1
ATOM 1531 C CA . GLY A 1 197 ? -19.134 -0.868 17.395 1.00 76.00 197 GLY A CA 1
ATOM 1532 C C . GLY A 1 197 ? -18.642 -0.144 18.653 1.00 76.00 197 GLY A C 1
ATOM 1533 O O . GLY A 1 197 ? -19.404 0.614 19.262 1.00 76.00 197 GLY A O 1
ATOM 1534 N N . GLU A 1 198 ? -17.392 -0.371 19.063 1.00 79.69 198 GLU A N 1
ATOM 1535 C CA . GLU A 1 198 ? -16.829 0.248 20.251 1.00 79.69 198 GLU A CA 1
ATOM 1536 C C . GLU A 1 198 ? -16.680 1.766 20.090 1.00 79.69 198 GLU A C 1
ATOM 1538 O O . GLU A 1 198 ? -16.354 2.306 19.031 1.00 79.69 198 GLU A O 1
ATOM 1543 N N . THR A 1 199 ? -16.898 2.495 21.185 1.00 83.56 199 THR A N 1
ATOM 1544 C CA . THR A 1 199 ? -16.689 3.943 21.193 1.00 83.56 199 THR A CA 1
ATOM 1545 C C . THR A 1 199 ? -15.193 4.259 21.201 1.00 83.56 199 THR A C 1
ATOM 1547 O O . THR A 1 199 ? -14.446 3.778 22.058 1.00 83.56 199 THR A O 1
ATOM 1550 N N . LEU A 1 200 ? -14.776 5.105 20.260 1.00 89.50 200 LEU A N 1
ATOM 1551 C CA . LEU A 1 200 ? -13.474 5.767 20.247 1.00 89.50 200 LEU A CA 1
ATOM 1552 C C . LEU A 1 200 ? -13.589 7.084 21.013 1.00 89.50 200 LEU A C 1
ATOM 1554 O O . LEU A 1 200 ? -14.461 7.899 20.701 1.00 89.50 200 LEU A O 1
ATOM 1558 N N . ASN A 1 201 ? -12.735 7.275 22.013 1.00 89.62 201 ASN A N 1
ATOM 1559 C CA . ASN A 1 201 ? -12.729 8.454 22.871 1.00 89.62 201 ASN A CA 1
ATOM 1560 C C . ASN A 1 201 ? -11.536 9.354 22.555 1.00 89.62 201 ASN A C 1
ATOM 1562 O O . ASN A 1 201 ? -10.520 8.901 22.030 1.00 89.62 201 ASN A O 1
ATOM 1566 N N . GLU A 1 202 ? -11.652 10.631 22.915 1.00 90.62 202 GLU A N 1
ATOM 1567 C CA . GLU A 1 202 ? -10.543 11.578 22.812 1.00 90.62 202 GLU A CA 1
ATOM 1568 C C . GLU A 1 202 ? -9.289 11.043 23.519 1.00 90.62 202 GLU A C 1
ATOM 1570 O O . GLU A 1 202 ? -9.338 10.568 24.657 1.00 90.62 202 GLU A O 1
ATOM 1575 N N . GLY A 1 203 ? -8.160 11.137 22.818 1.00 90.19 203 GLY A N 1
ATOM 1576 C CA . GLY A 1 203 ? -6.855 10.668 23.259 1.00 90.19 203 GLY A CA 1
ATOM 1577 C C . GLY A 1 203 ? -6.545 9.207 22.921 1.00 90.19 203 GLY A C 1
ATOM 1578 O O . GLY A 1 203 ? -5.388 8.798 23.025 1.00 90.19 203 GLY A O 1
ATOM 1579 N N . ASP A 1 204 ? -7.519 8.426 22.446 1.00 93.81 204 ASP A N 1
ATOM 1580 C CA . ASP A 1 204 ? -7.255 7.077 21.947 1.00 93.81 204 ASP A CA 1
ATOM 1581 C C . ASP A 1 204 ? -6.321 7.101 20.726 1.00 93.81 204 ASP A C 1
ATOM 1583 O O . ASP A 1 204 ? -6.344 8.008 19.889 1.00 93.81 204 ASP A O 1
ATOM 1587 N N . ARG A 1 205 ? -5.504 6.056 20.597 1.00 95.06 205 ARG A N 1
ATOM 1588 C CA . ARG A 1 205 ? -4.729 5.757 19.390 1.00 95.06 205 ARG A CA 1
ATOM 1589 C C . ARG A 1 205 ? -5.267 4.482 18.762 1.00 95.06 205 ARG A C 1
ATOM 1591 O O . ARG A 1 205 ? -5.322 3.450 19.430 1.00 95.06 205 ARG A O 1
ATOM 1598 N N . VAL A 1 206 ? -5.588 4.538 17.476 1.00 96.19 206 VAL A N 1
ATOM 1599 C CA . VAL A 1 206 ? -5.905 3.351 16.677 1.00 96.19 206 VAL A CA 1
ATOM 1600 C C . VAL A 1 206 ? -4.629 2.905 15.979 1.00 96.19 206 VAL A C 1
ATOM 1602 O O . VAL A 1 206 ? -4.053 3.665 15.205 1.00 96.19 206 VAL A O 1
ATOM 1605 N N . LEU A 1 207 ? -4.162 1.701 16.294 1.00 97.19 207 LEU A N 1
ATOM 1606 C CA . LEU A 1 207 ? -3.026 1.035 15.666 1.00 97.19 207 LEU A CA 1
ATOM 1607 C C . LEU A 1 207 ? -3.552 0.007 14.659 1.00 97.19 207 LEU A C 1
ATOM 1609 O O . LEU A 1 207 ? -4.396 -0.821 14.987 1.00 97.19 207 LEU A O 1
ATOM 1613 N N . ILE A 1 208 ? -3.031 0.074 13.444 1.00 98.19 208 ILE A N 1
ATOM 1614 C CA . ILE A 1 208 ? -3.384 -0.747 12.292 1.00 98.19 208 ILE A CA 1
ATOM 1615 C C . ILE A 1 208 ? -2.156 -1.577 11.940 1.00 98.19 208 ILE A C 1
ATOM 1617 O O . ILE A 1 208 ? -1.063 -1.036 11.752 1.00 98.19 208 ILE A O 1
ATOM 1621 N N . ILE A 1 209 ? -2.341 -2.890 11.859 1.00 98.25 209 ILE A N 1
ATOM 1622 C CA . ILE A 1 209 ? -1.284 -3.846 11.541 1.00 98.25 209 ILE A CA 1
ATOM 1623 C C . ILE A 1 209 ? -1.738 -4.670 10.341 1.00 98.25 209 ILE A C 1
ATOM 1625 O O . ILE A 1 209 ? -2.792 -5.296 10.397 1.00 98.25 209 ILE A O 1
ATOM 1629 N N . ILE A 1 210 ? -0.933 -4.707 9.279 1.00 98.38 210 ILE A N 1
ATOM 1630 C CA . ILE A 1 210 ? -1.159 -5.574 8.115 1.00 98.38 210 ILE A CA 1
ATOM 1631 C C . ILE A 1 210 ? 0.064 -6.468 7.944 1.00 98.38 210 ILE A C 1
ATOM 1633 O O . ILE A 1 210 ? 1.180 -6.001 7.708 1.00 98.38 210 ILE A O 1
ATOM 1637 N N . ARG A 1 211 ? -0.126 -7.778 8.075 1.00 98.12 211 ARG A N 1
ATOM 1638 C CA . ARG A 1 211 ? 0.961 -8.758 8.032 1.00 98.12 211 ARG A CA 1
ATOM 1639 C C . ARG A 1 211 ? 1.281 -9.140 6.581 1.00 98.12 211 ARG A C 1
ATOM 1641 O O . ARG A 1 211 ? 0.796 -10.151 6.080 1.00 98.12 211 ARG A O 1
ATOM 1648 N N . GLY A 1 212 ? 2.128 -8.348 5.920 1.00 97.31 212 GLY A N 1
ATOM 1649 C CA . GLY A 1 212 ? 2.507 -8.527 4.509 1.00 97.31 212 GLY A CA 1
ATOM 1650 C C . GLY A 1 212 ? 3.101 -9.895 4.166 1.00 97.31 212 GLY A C 1
ATOM 1651 O O . GLY A 1 212 ? 2.840 -10.424 3.092 1.00 97.31 212 GLY A O 1
ATOM 1652 N N . ASN A 1 213 ? 3.792 -10.536 5.116 1.00 97.06 213 ASN A N 1
ATOM 1653 C CA . ASN A 1 213 ? 4.294 -11.912 4.972 1.00 97.06 213 ASN A CA 1
ATOM 1654 C C . ASN A 1 213 ? 3.217 -12.956 4.612 1.00 97.06 213 ASN A C 1
ATOM 1656 O O . ASN A 1 213 ? 3.561 -14.029 4.124 1.00 97.06 213 ASN A O 1
ATOM 1660 N N . PHE A 1 214 ? 1.943 -12.677 4.902 1.00 97.50 214 PHE A N 1
ATOM 1661 C CA . PHE A 1 214 ? 0.825 -13.588 4.648 1.00 97.50 214 PHE A CA 1
ATOM 1662 C C . PHE A 1 214 ? -0.015 -13.184 3.439 1.00 97.50 214 PHE A C 1
ATOM 1664 O O . PHE A 1 214 ? -0.964 -13.891 3.133 1.00 97.50 214 PHE A O 1
ATOM 1671 N N . ILE A 1 215 ? 0.312 -12.082 2.759 1.00 98.06 215 ILE A N 1
ATOM 1672 C CA . ILE A 1 215 ? -0.371 -11.647 1.538 1.00 98.06 215 ILE A CA 1
ATOM 1673 C C . ILE A 1 215 ? 0.531 -12.001 0.367 1.00 98.06 215 ILE A C 1
ATOM 1675 O O . ILE A 1 215 ? 1.653 -11.500 0.293 1.00 98.06 215 ILE A O 1
ATOM 1679 N N . LEU A 1 216 ? 0.052 -12.858 -0.534 1.00 97.56 216 LEU A N 1
ATOM 1680 C CA . LEU A 1 216 ? 0.827 -13.270 -1.703 1.00 97.56 216 LEU A CA 1
ATOM 1681 C C . LEU A 1 216 ? 0.353 -12.542 -2.953 1.00 97.56 216 LEU A C 1
ATOM 1683 O O . LEU A 1 216 ? -0.847 -12.442 -3.200 1.00 97.56 216 LEU A O 1
ATOM 1687 N N . ASP A 1 217 ? 1.301 -12.080 -3.756 1.00 95.69 217 ASP A N 1
ATOM 1688 C CA . ASP A 1 217 ? 1.031 -11.547 -5.086 1.00 95.69 217 ASP A CA 1
ATOM 1689 C C . ASP A 1 217 ? 0.814 -12.640 -6.138 1.00 95.69 217 ASP A C 1
ATOM 1691 O O . ASP A 1 217 ? 0.938 -13.830 -5.846 1.00 95.69 217 ASP A O 1
ATOM 1695 N N . GLU A 1 218 ? 0.507 -12.239 -7.375 1.00 93.75 218 GLU A N 1
ATOM 1696 C CA . GLU A 1 218 ? 0.293 -13.146 -8.513 1.00 93.75 218 GLU A CA 1
ATOM 1697 C C . GLU A 1 218 ? 1.434 -14.162 -8.740 1.00 93.75 218 GLU A C 1
ATOM 1699 O O . GLU A 1 218 ? 1.197 -15.252 -9.265 1.00 93.75 218 GLU A O 1
ATOM 1704 N N . CYS A 1 219 ? 2.648 -13.849 -8.276 1.00 92.06 219 CYS A N 1
ATOM 1705 C CA . CYS A 1 219 ? 3.848 -14.676 -8.378 1.00 92.06 219 CYS A CA 1
ATOM 1706 C C . CYS A 1 219 ? 4.118 -15.536 -7.133 1.00 92.06 219 CYS A C 1
ATOM 1708 O O . CYS A 1 219 ? 5.200 -16.124 -7.003 1.00 92.06 219 CYS A O 1
ATOM 1710 N N . CYS A 1 220 ? 3.153 -15.619 -6.215 1.00 93.38 220 CYS A N 1
ATOM 1711 C CA . CYS A 1 220 ? 3.260 -16.318 -4.938 1.00 93.38 220 CYS A CA 1
ATOM 1712 C C . CYS A 1 220 ? 4.415 -15.803 -4.059 1.00 93.38 220 CYS A C 1
ATOM 1714 O O . CYS A 1 220 ? 4.976 -16.566 -3.269 1.00 93.38 220 CYS A O 1
ATOM 1716 N N . GLN A 1 221 ? 4.794 -14.529 -4.200 1.00 93.94 221 GLN A N 1
ATOM 1717 C CA . GLN A 1 221 ? 5.753 -13.867 -3.318 1.00 93.94 221 GLN A CA 1
ATOM 1718 C C . GLN A 1 221 ? 5.007 -13.023 -2.279 1.00 93.94 221 GLN A C 1
ATOM 1720 O O . GLN A 1 221 ? 3.947 -12.475 -2.588 1.00 93.94 221 GLN A O 1
ATOM 1725 N N . PRO A 1 222 ? 5.527 -12.900 -1.045 1.00 96.38 222 PRO A N 1
ATOM 1726 C CA . PRO A 1 222 ? 4.933 -12.003 -0.066 1.00 96.38 222 PRO A CA 1
ATOM 1727 C C . PRO A 1 222 ? 5.072 -10.544 -0.517 1.00 96.38 222 PRO A C 1
ATOM 1729 O O . PRO A 1 222 ? 6.071 -10.171 -1.137 1.00 96.38 222 PRO A O 1
ATOM 1732 N N . ILE A 1 223 ? 4.104 -9.698 -0.174 1.00 96.50 223 ILE A N 1
ATOM 1733 C CA . ILE A 1 223 ? 4.221 -8.257 -0.436 1.00 96.50 223 ILE A CA 1
ATOM 1734 C C . ILE A 1 223 ? 5.309 -7.630 0.452 1.00 96.50 223 ILE A C 1
ATOM 1736 O O . ILE A 1 223 ? 5.527 -8.075 1.578 1.00 96.50 223 ILE A O 1
ATOM 1740 N N . ASP A 1 224 ? 5.979 -6.585 -0.028 1.00 95.44 224 ASP A N 1
ATOM 1741 C CA . ASP A 1 224 ? 6.913 -5.769 0.752 1.00 95.44 224 ASP A CA 1
ATOM 1742 C C . ASP A 1 224 ? 6.145 -4.653 1.477 1.00 95.44 224 ASP A C 1
ATOM 1744 O O . ASP A 1 224 ? 5.804 -3.605 0.919 1.00 95.44 224 ASP A O 1
ATOM 1748 N N . ALA A 1 225 ? 5.796 -4.931 2.730 1.00 96.81 225 ALA A N 1
ATOM 1749 C CA . ALA A 1 225 ? 4.838 -4.163 3.516 1.00 96.81 225 ALA A CA 1
ATOM 1750 C C . ALA A 1 225 ? 5.485 -3.149 4.471 1.00 96.81 225 ALA A C 1
ATOM 1752 O O . ALA A 1 225 ? 4.776 -2.513 5.244 1.00 96.81 225 ALA A O 1
ATOM 1753 N N . GLU A 1 226 ? 6.809 -2.980 4.477 1.00 95.62 226 GLU A N 1
ATOM 1754 C CA . GLU A 1 226 ? 7.453 -2.126 5.481 1.00 95.62 226 GLU A CA 1
ATOM 1755 C C . GLU A 1 226 ? 7.039 -0.647 5.346 1.00 95.62 226 GLU A C 1
ATOM 1757 O O . GLU A 1 226 ? 7.254 -0.010 4.319 1.00 95.62 226 GLU A O 1
ATOM 1762 N N . HIS A 1 227 ? 6.448 -0.050 6.384 1.00 94.44 227 HIS A N 1
ATOM 1763 C CA . HIS A 1 227 ? 5.935 1.324 6.308 1.00 94.44 227 HIS A CA 1
ATOM 1764 C C . HIS A 1 227 ? 7.026 2.379 6.566 1.00 94.44 227 HIS A C 1
ATOM 1766 O O . HIS A 1 227 ? 7.042 3.072 7.588 1.00 94.44 227 HIS A O 1
ATOM 1772 N N . VAL A 1 228 ? 7.969 2.508 5.634 1.00 89.06 228 VAL A N 1
ATOM 1773 C CA . VAL A 1 228 ? 9.147 3.367 5.799 1.00 89.06 228 VAL A CA 1
ATOM 1774 C C . VAL A 1 228 ? 8.752 4.841 5.929 1.00 89.06 228 VAL A C 1
ATOM 1776 O O . VAL A 1 228 ? 8.089 5.421 5.071 1.00 89.06 228 VAL A O 1
ATOM 1779 N N . GLY A 1 229 ? 9.171 5.467 7.031 1.00 86.88 229 GLY A N 1
ATOM 1780 C CA . GLY A 1 229 ? 8.962 6.895 7.290 1.00 86.88 229 GLY A CA 1
ATOM 1781 C C . GLY A 1 229 ? 7.513 7.308 7.569 1.00 86.88 229 GLY A C 1
ATOM 1782 O O . GLY A 1 229 ? 7.293 8.472 7.898 1.00 86.88 229 GLY A O 1
ATOM 1783 N N . GLY A 1 230 ? 6.545 6.388 7.479 1.00 88.25 230 GLY A N 1
ATOM 1784 C CA . GLY A 1 230 ? 5.130 6.704 7.650 1.00 88.25 230 GLY A CA 1
ATOM 1785 C C . GLY A 1 230 ? 4.530 7.501 6.487 1.00 88.25 230 GLY A C 1
ATOM 1786 O O . GLY A 1 230 ? 3.699 8.377 6.720 1.00 88.25 230 GLY A O 1
ATOM 1787 N N . LEU A 1 231 ? 5.032 7.280 5.269 1.00 87.88 231 LEU A N 1
ATOM 1788 C CA . LEU A 1 231 ? 4.802 8.166 4.127 1.00 87.88 231 LEU A CA 1
ATOM 1789 C C . LEU A 1 231 ? 3.978 7.552 3.000 1.00 87.88 231 LEU A C 1
ATOM 1791 O O . LEU A 1 231 ? 3.802 8.222 1.986 1.00 87.88 231 LEU A O 1
ATOM 1795 N N . VAL A 1 232 ? 3.447 6.334 3.166 1.00 92.81 232 VAL A N 1
ATOM 1796 C CA . VAL A 1 232 ? 2.503 5.794 2.178 1.00 92.81 232 VAL A CA 1
ATOM 1797 C C . VAL A 1 232 ? 1.347 6.784 2.024 1.00 92.81 232 VAL A C 1
ATOM 1799 O O . VAL A 1 232 ? 0.754 7.188 3.030 1.00 92.81 232 VAL A O 1
ATOM 1802 N N . PRO A 1 233 ? 1.072 7.245 0.793 1.00 90.75 233 PRO A N 1
ATOM 1803 C CA . PRO A 1 233 ? 0.163 8.347 0.574 1.00 90.75 233 PRO A CA 1
ATOM 1804 C C . PRO A 1 233 ? -1.272 7.927 0.865 1.00 90.75 233 PRO A C 1
ATOM 1806 O O . PRO A 1 233 ? -1.655 6.758 0.750 1.00 90.75 233 PRO A O 1
ATOM 1809 N N . GLN A 1 234 ? -2.081 8.923 1.211 1.00 91.44 234 GLN A N 1
ATOM 1810 C CA . GLN A 1 234 ? -3.515 8.722 1.248 1.00 91.44 234 GLN A CA 1
ATOM 1811 C C . GLN A 1 234 ? -4.037 8.580 -0.184 1.00 91.44 234 GLN A C 1
ATOM 1813 O O . GLN A 1 234 ? -3.646 9.340 -1.070 1.00 91.44 234 GLN A O 1
ATOM 1818 N N . ILE A 1 235 ? -4.913 7.606 -0.396 1.00 92.00 235 ILE A N 1
ATOM 1819 C CA . ILE A 1 235 ? -5.597 7.373 -1.669 1.00 92.00 235 ILE A CA 1
ATOM 1820 C C . ILE A 1 235 ? -6.371 8.635 -2.083 1.00 92.00 235 ILE A C 1
ATOM 1822 O O . ILE A 1 235 ? -7.060 9.230 -1.254 1.00 92.00 235 ILE A O 1
ATOM 1826 N N . GLU A 1 236 ? -6.298 9.010 -3.365 1.00 86.00 236 GLU A N 1
ATOM 1827 C CA . GLU A 1 236 ? -6.896 10.250 -3.891 1.00 86.00 236 GLU A CA 1
ATOM 1828 C C . GLU A 1 236 ? -8.397 10.378 -3.605 1.00 86.00 236 GLU A C 1
ATOM 1830 O O . GLU A 1 236 ? -8.850 11.440 -3.184 1.00 86.00 236 GLU A O 1
ATOM 1835 N N . ASP A 1 237 ? -9.149 9.278 -3.705 1.00 83.50 237 ASP A N 1
ATOM 1836 C CA . ASP A 1 237 ? -10.590 9.232 -3.402 1.00 83.50 237 ASP A CA 1
ATOM 1837 C C . ASP A 1 237 ? -10.931 9.644 -1.955 1.00 83.50 237 ASP A C 1
ATOM 1839 O O . ASP A 1 237 ? -12.079 9.975 -1.646 1.00 83.50 237 ASP A O 1
ATOM 1843 N N . TYR A 1 238 ? -9.936 9.619 -1.063 1.00 82.62 238 TYR A N 1
ATOM 1844 C CA . TYR A 1 238 ? -10.042 9.990 0.345 1.00 82.62 238 TYR A CA 1
ATOM 1845 C C . TYR A 1 238 ? -9.432 11.373 0.655 1.00 82.62 238 TYR A C 1
ATOM 1847 O O . TYR A 1 238 ? -9.520 11.821 1.801 1.00 82.62 238 TYR A O 1
ATOM 1855 N N . LEU A 1 239 ? -8.848 12.062 -0.339 1.00 74.75 239 LEU A N 1
ATOM 1856 C CA . LEU A 1 239 ? -8.318 13.428 -0.205 1.00 74.75 239 LEU A CA 1
ATOM 1857 C C . LEU A 1 239 ? -9.423 14.500 -0.262 1.00 74.75 239 LEU A C 1
ATOM 1859 O O . LEU A 1 239 ? -9.304 15.529 0.407 1.00 74.75 239 LEU A O 1
ATOM 1863 N N . ASP A 1 240 ? -10.497 14.261 -1.022 1.00 58.44 240 ASP A N 1
ATOM 1864 C CA . ASP A 1 240 ? -11.611 15.203 -1.203 1.00 58.44 240 ASP A CA 1
ATOM 1865 C C . ASP A 1 240 ? -12.645 15.094 -0.068 1.00 58.44 240 ASP A C 1
ATOM 1867 O O . ASP A 1 240 ? -13.350 14.092 0.019 1.00 58.44 240 ASP A O 1
ATOM 1871 N N . ASP A 1 241 ? -12.723 16.135 0.782 1.00 54.44 241 ASP A N 1
ATOM 1872 C CA . ASP A 1 241 ? -13.742 16.577 1.773 1.00 54.44 241 ASP A CA 1
ATOM 1873 C C . ASP A 1 241 ? -14.548 15.565 2.629 1.00 54.44 241 ASP A C 1
ATOM 1875 O O . ASP A 1 241 ? -15.230 15.963 3.579 1.00 54.44 241 ASP A O 1
ATOM 1879 N N . LYS A 1 242 ? -14.481 14.255 2.393 1.00 60.59 242 LYS A N 1
ATOM 1880 C CA . LYS A 1 242 ? -15.294 13.249 3.088 1.00 60.59 242 LYS A CA 1
ATOM 1881 C C . LYS A 1 242 ? -14.714 12.894 4.455 1.00 60.59 242 LYS A C 1
ATOM 1883 O O . LYS A 1 242 ? -15.488 12.666 5.394 1.00 60.59 242 LYS A O 1
ATOM 1888 N N . ILE A 1 243 ? -13.380 12.882 4.580 1.00 70.06 243 ILE A N 1
ATOM 1889 C CA . ILE A 1 243 ? -12.653 12.576 5.822 1.00 70.06 243 ILE A CA 1
ATOM 1890 C C . ILE A 1 243 ? -11.324 13.353 5.891 1.00 70.06 243 ILE A C 1
ATOM 1892 O O . ILE A 1 243 ? -10.231 12.790 5.823 1.00 70.06 243 ILE A O 1
ATOM 1896 N N . LYS A 1 244 ? -11.407 14.672 6.062 1.00 81.25 244 LYS A N 1
ATOM 1897 C CA . LYS A 1 244 ? -10.224 15.495 6.333 1.00 81.25 244 LYS A CA 1
ATOM 1898 C C . LYS A 1 244 ? -9.849 15.392 7.818 1.00 81.25 244 LYS A C 1
ATOM 1900 O O . LYS A 1 244 ? -10.708 15.702 8.643 1.00 81.25 244 LYS A O 1
ATOM 1905 N N . PRO A 1 245 ? -8.625 14.969 8.181 1.00 84.50 245 PRO A N 1
ATOM 1906 C CA . PRO A 1 245 ? -8.196 14.979 9.576 1.00 84.50 245 PRO A CA 1
ATOM 1907 C C . PRO A 1 245 ? -8.117 16.409 10.115 1.00 84.50 245 PRO A C 1
ATOM 1909 O O . PRO A 1 245 ? -7.772 17.344 9.388 1.00 84.50 245 PRO A O 1
ATOM 1912 N N . ASP A 1 246 ? -8.367 16.561 11.411 1.00 84.06 246 ASP A N 1
ATOM 1913 C CA . ASP A 1 246 ? -8.306 17.848 12.106 1.00 84.06 246 ASP A CA 1
ATOM 1914 C C . ASP A 1 246 ? -6.878 18.383 12.194 1.00 84.06 246 ASP A C 1
ATOM 1916 O O . ASP A 1 246 ? -6.646 19.588 12.111 1.00 84.06 246 ASP A O 1
ATOM 1920 N N . ASN A 1 247 ? -5.909 17.482 12.376 1.00 86.25 247 ASN A N 1
ATOM 1921 C CA . ASN A 1 247 ? -4.494 17.824 12.396 1.00 86.25 247 ASN A CA 1
ATOM 1922 C C . ASN A 1 247 ? -3.678 16.799 11.618 1.00 86.25 247 ASN A C 1
ATOM 1924 O O . ASN A 1 247 ? -3.859 15.587 11.757 1.00 86.25 247 ASN A O 1
ATOM 1928 N N . LEU A 1 248 ? -2.734 17.315 10.837 1.00 86.50 248 LEU A N 1
ATOM 1929 C CA . LEU A 1 248 ? -1.735 16.524 10.135 1.00 86.50 248 LEU A CA 1
ATOM 1930 C C . LEU A 1 248 ? -0.463 16.431 10.981 1.00 86.50 248 LEU A C 1
ATOM 1932 O O . LEU A 1 248 ? -0.101 17.413 11.640 1.00 86.50 248 LEU A O 1
ATOM 1936 N N . PRO A 1 249 ? 0.245 15.291 10.953 1.00 84.69 249 PRO A N 1
ATOM 1937 C CA . PRO A 1 249 ? 1.556 15.212 11.574 1.00 84.69 249 PRO A CA 1
ATOM 1938 C C . PRO A 1 249 ? 2.537 16.171 10.876 1.00 84.69 249 PRO A C 1
ATOM 1940 O O . PRO A 1 249 ? 2.368 16.502 9.694 1.00 84.69 249 PRO A O 1
ATOM 1943 N N . PRO A 1 250 ? 3.603 16.602 11.569 1.00 84.25 250 PRO A N 1
ATOM 1944 C CA . PRO A 1 250 ? 4.692 17.311 10.916 1.00 84.25 250 PRO A CA 1
ATOM 1945 C C . PRO A 1 250 ? 5.302 16.430 9.820 1.00 84.25 250 PRO A C 1
ATOM 1947 O O . PRO A 1 250 ? 5.572 15.248 10.035 1.00 84.25 250 PRO A O 1
ATOM 1950 N N . ARG A 1 251 ? 5.539 17.012 8.639 1.00 78.69 251 ARG A N 1
ATOM 1951 C CA . ARG A 1 251 ? 6.186 16.288 7.541 1.00 78.69 251 ARG A CA 1
ATOM 1952 C C . ARG A 1 251 ? 7.646 15.993 7.906 1.00 78.69 251 ARG A C 1
ATOM 1954 O O . ARG A 1 251 ? 8.356 16.925 8.293 1.00 78.69 251 ARG A O 1
ATOM 1961 N N . PRO A 1 252 ? 8.122 14.744 7.771 1.00 79.75 252 PRO A N 1
ATOM 1962 C CA . PRO A 1 252 ? 9.528 14.435 7.994 1.00 79.75 252 PRO A CA 1
ATOM 1963 C C . PRO A 1 252 ? 10.427 15.147 6.963 1.00 79.75 252 PRO A C 1
ATOM 1965 O O . PRO A 1 252 ? 9.991 15.449 5.850 1.00 79.75 252 PRO A O 1
ATOM 1968 N N . PRO A 1 253 ? 11.706 15.401 7.291 1.00 78.31 253 PRO A N 1
ATOM 1969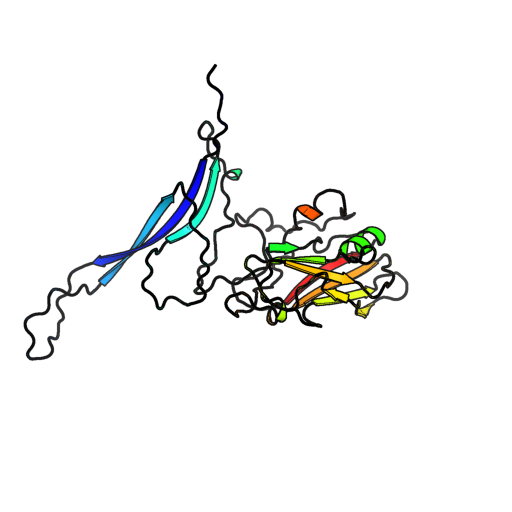 C CA . PRO A 1 253 ? 12.609 16.185 6.441 1.00 78.31 253 PRO A CA 1
ATOM 1970 C C . PRO A 1 253 ? 12.856 15.554 5.060 1.00 78.31 253 PRO A C 1
ATOM 1972 O O . PRO A 1 253 ? 13.195 16.255 4.111 1.00 78.31 253 PRO A O 1
ATOM 1975 N N . CYS A 1 254 ? 12.654 14.242 4.927 1.00 74.94 254 CYS A N 1
ATOM 1976 C CA . CYS A 1 254 ? 12.917 13.498 3.698 1.00 74.94 254 CYS A CA 1
ATOM 1977 C C . CYS A 1 254 ? 11.799 13.602 2.645 1.00 74.94 254 CYS A C 1
ATOM 1979 O O . CYS A 1 254 ? 12.019 13.169 1.517 1.00 74.94 254 CYS A O 1
ATOM 1981 N N . VAL A 1 255 ? 10.627 14.176 2.967 1.00 74.44 255 VAL A N 1
ATOM 1982 C CA . VAL A 1 255 ? 9.467 14.215 2.046 1.00 74.44 255 VAL A CA 1
ATOM 1983 C C . VAL A 1 255 ? 9.776 14.939 0.734 1.00 74.44 255 VAL A C 1
ATOM 1985 O O . VAL A 1 255 ? 9.259 14.554 -0.306 1.00 74.44 255 VAL A O 1
ATOM 1988 N N . GLN A 1 256 ? 10.623 15.971 0.764 1.00 65.69 256 GLN A N 1
ATOM 1989 C CA . GLN A 1 256 ? 10.923 16.806 -0.408 1.00 65.69 256 GLN A CA 1
ATOM 1990 C C . GLN A 1 256 ? 12.068 16.273 -1.283 1.00 65.69 256 GLN A C 1
ATOM 1992 O O . GLN A 1 256 ? 12.317 16.817 -2.353 1.00 65.69 256 GLN A O 1
ATOM 1997 N N . ALA A 1 257 ? 12.792 15.248 -0.826 1.00 59.88 257 ALA A N 1
ATOM 1998 C CA . ALA A 1 257 ? 14.011 14.777 -1.483 1.00 59.88 257 ALA A CA 1
ATOM 1999 C C . ALA A 1 257 ? 13.780 13.603 -2.447 1.00 59.88 257 ALA A C 1
ATOM 2001 O O . ALA A 1 257 ? 14.716 13.184 -3.128 1.00 59.88 257 ALA A O 1
ATOM 2002 N N . GLN A 1 258 ? 12.570 13.037 -2.485 1.00 60.38 258 GLN A N 1
ATOM 2003 C CA . GLN A 1 258 ? 12.281 11.876 -3.318 1.00 60.38 258 GLN A CA 1
ATOM 2004 C C . GLN A 1 258 ? 11.638 12.274 -4.641 1.00 60.38 258 GLN A C 1
ATOM 2006 O O . GLN A 1 258 ? 10.651 12.999 -4.686 1.00 60.38 258 GLN A O 1
ATOM 2011 N N . HIS A 1 259 ? 12.220 11.752 -5.719 1.00 67.50 259 HIS A N 1
ATOM 2012 C CA . HIS A 1 259 ? 11.655 11.838 -7.060 1.00 67.50 259 HIS A CA 1
ATOM 2013 C C . HIS A 1 259 ? 10.584 10.764 -7.300 1.00 67.50 259 HIS A C 1
ATOM 2015 O O . HIS A 1 259 ? 9.755 10.947 -8.176 1.00 67.50 259 HIS A O 1
ATOM 2021 N N . GLN A 1 260 ? 10.579 9.672 -6.528 1.00 73.12 260 GLN A N 1
ATOM 2022 C CA . GLN A 1 260 ? 9.596 8.588 -6.629 1.00 73.12 260 GLN A CA 1
ATOM 2023 C C . GLN A 1 260 ? 8.394 8.821 -5.702 1.00 73.12 260 GLN A C 1
ATOM 2025 O O . GLN A 1 260 ? 8.562 9.437 -4.645 1.00 73.12 260 GLN A O 1
ATOM 2030 N N . PRO A 1 261 ? 7.204 8.298 -6.055 1.00 79.62 261 PRO A N 1
ATOM 2031 C CA . PRO A 1 261 ? 6.074 8.273 -5.141 1.00 79.62 261 PRO A CA 1
ATOM 2032 C C . PRO A 1 261 ? 6.404 7.417 -3.917 1.00 79.62 261 PRO A C 1
ATOM 2034 O O . PRO A 1 261 ? 7.066 6.380 -4.012 1.00 79.62 261 PRO A O 1
ATOM 2037 N N . TRP A 1 262 ? 5.914 7.848 -2.759 1.00 88.31 262 TRP A N 1
ATOM 2038 C CA . TRP A 1 262 ? 6.030 7.063 -1.541 1.00 88.31 262 TRP A CA 1
ATOM 2039 C C . TRP A 1 262 ? 5.174 5.799 -1.649 1.00 88.31 262 TRP A C 1
ATOM 2041 O O . TRP A 1 262 ? 4.021 5.846 -2.066 1.00 88.31 262 TRP A O 1
ATOM 2051 N N . THR A 1 263 ? 5.747 4.666 -1.266 1.00 91.94 263 THR A N 1
ATOM 2052 C CA . THR A 1 263 ? 5.092 3.353 -1.211 1.00 91.94 263 THR A CA 1
ATOM 2053 C C . THR A 1 263 ? 5.589 2.619 0.030 1.00 91.94 263 THR A C 1
ATOM 2055 O O . THR A 1 263 ? 6.505 3.099 0.708 1.00 91.94 263 THR A O 1
ATOM 2058 N N . SER A 1 264 ? 4.970 1.492 0.384 1.00 93.56 264 SER A N 1
ATOM 2059 C CA . SER A 1 264 ? 5.580 0.611 1.373 1.00 93.56 264 SER A CA 1
ATOM 2060 C C . SER A 1 264 ? 6.807 -0.074 0.783 1.00 93.56 264 SER A C 1
ATOM 2062 O O . SER A 1 264 ? 6.972 -0.209 -0.426 1.00 93.56 264 SER A O 1
ATOM 2064 N N . GLY A 1 265 ? 7.644 -0.549 1.681 1.00 90.38 265 GLY A N 1
ATOM 2065 C CA . GLY A 1 265 ? 8.712 -1.473 1.417 1.00 90.38 265 GLY A CA 1
ATOM 2066 C C . GLY A 1 265 ? 10.104 -0.873 1.398 1.00 90.38 265 GLY A C 1
ATOM 2067 O O . GLY A 1 265 ? 10.314 0.341 1.378 1.00 90.38 265 GLY A O 1
ATOM 2068 N N . ASN A 1 266 ? 11.081 -1.771 1.440 1.00 86.81 266 ASN A N 1
ATOM 2069 C CA . ASN A 1 266 ? 12.508 -1.455 1.414 1.00 86.81 266 ASN A CA 1
ATOM 2070 C C . ASN A 1 266 ? 13.252 -2.170 0.265 1.00 86.81 266 ASN A C 1
ATOM 2072 O O . ASN A 1 266 ? 14.483 -2.124 0.188 1.00 86.81 266 ASN A O 1
ATOM 2076 N N . GLY A 1 267 ? 12.508 -2.830 -0.628 1.00 85.00 267 GLY A N 1
ATOM 2077 C CA . GLY A 1 267 ? 13.017 -3.662 -1.713 1.00 85.00 267 GLY A CA 1
ATOM 2078 C C . GLY A 1 267 ? 13.170 -5.142 -1.349 1.00 85.00 267 GLY A C 1
ATOM 2079 O O . GLY A 1 267 ? 13.853 -5.866 -2.078 1.00 85.00 267 GLY A O 1
ATOM 2080 N N . ARG A 1 268 ? 12.580 -5.609 -0.241 1.00 87.06 268 ARG A N 1
ATOM 2081 C CA . ARG A 1 268 ? 12.617 -7.011 0.197 1.00 87.06 268 ARG A CA 1
ATOM 2082 C C . ARG A 1 268 ? 11.199 -7.504 0.507 1.00 87.06 268 ARG A C 1
ATOM 2084 O O . ARG A 1 268 ? 10.612 -7.030 1.470 1.00 87.06 268 ARG A O 1
ATOM 2091 N N . PRO A 1 269 ? 10.682 -8.496 -0.243 1.00 89.75 269 PRO A N 1
ATOM 2092 C CA . PRO A 1 269 ? 9.406 -9.144 0.051 1.00 89.75 269 PRO A CA 1
ATOM 2093 C C . PRO A 1 269 ? 9.242 -9.523 1.531 1.00 89.75 269 PRO A C 1
ATOM 2095 O O . PRO A 1 269 ? 10.139 -10.134 2.121 1.00 89.75 269 PRO A O 1
ATOM 2098 N N . GLY A 1 270 ? 8.080 -9.201 2.101 1.00 91.56 270 GLY A N 1
ATOM 2099 C CA . GLY A 1 270 ? 7.709 -9.491 3.481 1.00 91.56 270 GLY A CA 1
ATOM 2100 C C . GLY A 1 270 ? 7.558 -8.255 4.374 1.00 91.56 270 GLY A C 1
ATOM 2101 O O . GLY A 1 270 ? 7.276 -7.151 3.920 1.00 91.56 270 GLY A O 1
ATOM 2102 N N . ALA A 1 271 ? 7.748 -8.470 5.675 1.00 94.81 271 ALA A N 1
AT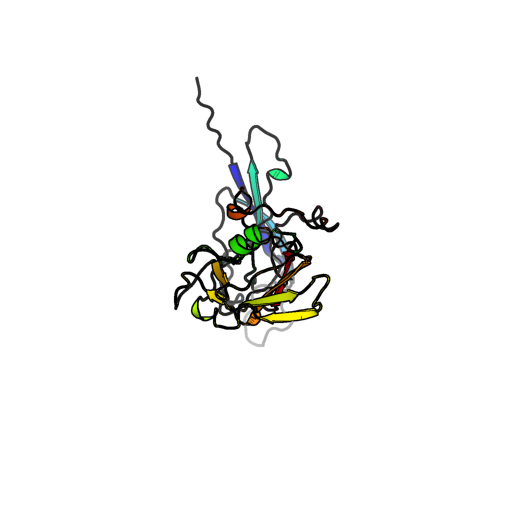OM 2103 C CA . ALA A 1 271 ? 7.521 -7.515 6.763 1.00 94.81 271 ALA A CA 1
ATOM 2104 C C . ALA A 1 271 ? 6.038 -7.277 7.117 1.00 94.81 271 ALA A C 1
ATOM 2106 O O . ALA A 1 271 ? 5.114 -7.908 6.596 1.00 94.81 271 ALA A O 1
ATOM 2107 N N . THR A 1 272 ? 5.841 -6.403 8.101 1.00 97.00 272 THR A N 1
ATOM 2108 C CA . THR A 1 272 ? 4.540 -5.978 8.614 1.00 97.00 272 THR A CA 1
ATOM 2109 C C . THR A 1 272 ? 4.392 -4.490 8.343 1.00 97.00 272 THR A C 1
ATOM 2111 O O . THR A 1 272 ? 5.288 -3.707 8.662 1.00 97.00 272 THR A O 1
ATOM 2114 N N . PHE A 1 273 ? 3.253 -4.101 7.784 1.00 98.00 273 PHE A N 1
ATOM 2115 C CA . PHE A 1 273 ? 2.860 -2.706 7.703 1.00 98.00 273 PHE A CA 1
ATOM 2116 C C . PHE A 1 273 ? 2.259 -2.298 9.042 1.00 98.00 273 PHE A C 1
ATOM 2118 O O . PHE A 1 273 ? 1.231 -2.835 9.457 1.00 98.00 273 PHE A O 1
ATOM 2125 N N . GLU A 1 274 ? 2.895 -1.350 9.716 1.00 97.69 274 GLU A N 1
ATOM 2126 C CA . GLU A 1 274 ? 2.390 -0.773 10.956 1.00 97.69 274 GLU A CA 1
ATOM 2127 C C . GLU A 1 274 ? 2.059 0.698 10.732 1.00 97.69 274 GLU A C 1
ATOM 2129 O O . GLU A 1 274 ? 2.843 1.471 10.175 1.00 97.69 274 GLU A O 1
ATOM 2134 N N . SER A 1 275 ? 0.865 1.095 11.150 1.00 97.31 275 SER A N 1
ATOM 2135 C CA . SER A 1 275 ? 0.371 2.452 10.967 1.00 97.31 275 SER A CA 1
ATOM 2136 C C . SER A 1 275 ? -0.605 2.823 12.074 1.00 97.31 275 SER A C 1
ATOM 2138 O O . SER A 1 275 ? -1.170 1.953 12.722 1.00 97.31 275 SER A O 1
ATOM 2140 N N . TRP A 1 276 ? -0.791 4.107 12.356 1.00 96.56 276 TRP A N 1
ATOM 2141 C CA . TRP A 1 276 ? -1.709 4.553 13.399 1.00 96.56 276 TRP A CA 1
ATOM 2142 C C . TRP A 1 276 ? -2.277 5.933 13.111 1.00 96.56 276 TRP A C 1
ATOM 2144 O O . TRP A 1 276 ? -1.710 6.696 12.335 1.00 96.56 276 TRP A O 1
ATOM 2154 N N . PHE A 1 277 ? -3.347 6.284 13.814 1.00 96.00 277 PHE A N 1
ATOM 2155 C CA . PHE A 1 277 ? -3.847 7.651 13.937 1.00 96.00 277 PHE A CA 1
ATOM 2156 C C . PHE A 1 277 ? -4.400 7.886 15.349 1.00 96.00 277 PHE A C 1
ATOM 2158 O O . PHE A 1 277 ? -4.562 6.949 16.137 1.00 96.00 277 PHE A O 1
ATOM 2165 N N . PHE A 1 278 ? -4.655 9.146 15.685 1.00 95.56 278 PHE A N 1
ATOM 2166 C CA . PHE A 1 278 ? -5.130 9.573 17.000 1.00 95.56 278 PHE A CA 1
ATOM 2167 C C . PHE A 1 278 ? -6.567 10.079 16.942 1.00 95.56 278 PHE A C 1
ATOM 2169 O O . PHE A 1 278 ? -7.010 10.589 15.913 1.00 95.56 278 PHE A O 1
ATOM 2176 N N . ILE A 1 279 ? -7.263 9.973 18.069 1.00 94.19 279 ILE A N 1
ATOM 2177 C CA . ILE A 1 279 ? -8.595 10.530 18.281 1.00 94.19 279 ILE A CA 1
ATOM 2178 C C . ILE A 1 279 ? -8.475 11.803 19.118 1.00 94.19 279 ILE A C 1
ATOM 2180 O O . ILE A 1 279 ? -7.764 11.808 20.126 1.00 94.19 279 ILE A O 1
ATOM 2184 N N . LYS A 1 280 ? -9.160 12.878 18.730 1.00 89.69 280 LYS A N 1
ATOM 2185 C CA . LYS A 1 280 ? -9.218 14.131 19.494 1.00 89.69 280 LYS A CA 1
ATOM 2186 C C . LYS A 1 280 ? -10.559 14.824 19.341 1.00 89.69 280 LYS A C 1
ATOM 2188 O O . LYS A 1 280 ? -11.234 14.571 18.323 1.00 89.69 280 LYS A O 1
#

Secondary structure (DSSP, 8-state):
-------PEEEEEEEEEEEEEEEEEPPS-PPTTS-----EEEEEEEEEEEEEESSPPPP----S-S-S--S--EEEEEEEEE-TTS---GGGEE-TT-----SS---BEEEESS-TT-EE-HHHHHHHTTSS-TT--EEEEEEEEEEGGG--TTSEEEEEEEESSSSEEEEEEE-EEEES--SSSEEEEEEEEE-S-PPP-TT-EEEEEE-GGG-BBTTSPBPB---GGG-PPBPGGGTSSSS--SBPPPPPGGGGS-SSPP-S-SSSSB--EEEEEEE-

Sequence (280 aa):
MCDTWDTEILLELSVCYCEQPTYPSRPVVTDTCAAVSKCVYGRTREGFKFSVSLTPSEPDKRCSNCCEVCENECVVLAYISWDPTKPITIENIDWSPRRSVSLYQATVITGISWLQGATYTPDQAKKVLGTKEQSDGIEVRFSKPVYAETLQPGVVDLWRIQGGGGLSGVISHIEGSFVNKPDTGLIEFFKYRDDSGETLNEGDRVLIIIRGNFILDECCQPIDAEHVGGLVPQIEDYLDDKIKPDNLPPRPPCVQAQHQPWTSGNGRPGATFESWFFIK

pLDDT: mean 83.88, std 14.11, range [33.72, 98.38]